Protein AF-A0A533RXU7-F1 (afdb_monomer)

Solvent-accessible surface area (backbone atoms only — not comparable to full-atom values): 12905 Å² total; per-residue (Å²): 140,80,84,78,76,78,83,52,85,72,80,75,51,70,54,71,65,55,48,34,36,77,71,66,63,39,50,71,68,55,48,51,52,45,51,55,51,44,54,61,37,46,76,67,82,35,86,72,56,67,69,56,47,33,36,76,69,66,61,43,54,69,68,59,49,52,51,54,53,50,52,50,54,51,52,47,50,52,52,52,51,52,50,51,50,54,48,52,55,50,48,55,58,47,52,52,51,51,52,54,53,49,51,53,50,51,52,52,51,51,52,50,52,50,50,52,50,51,54,40,51,50,53,49,52,52,44,56,64,51,47,56,60,47,52,52,52,51,52,52,52,50,36,45,72,74,37,80,76,43,88,67,54,76,69,52,49,56,49,48,57,51,52,48,57,51,51,55,52,51,52,50,53,45,51,53,51,45,51,51,48,33,51,79,69,70,64,70,78,82,84,87,70,95,75,64,65,60,58,53,50,52,54,49,41,61,73,44,38,66,62,29,52,78,68,77,42,91,69,86,82,93,119

pLDDT: mean 84.69, std 14.66, range [27.41, 98.12]

Mean predicted aligned error: 13.86 Å

Radius of gyration: 45.13 Å; Cα contacts (8 Å, |Δi|>4): 99; chains: 1; bounding box: 89×40×102 Å

Secondary structure (DSSP, 8-state):
--------GGGSS--HHHHHHHTTSS-HHHHHHHHHHHHHHHTTT----HHHHHHHTTSS-HHHHHHHHHHHHHHHHHHHHHHHHHHHHHHHHHHHHHHHHHHHHHHHHHHHHHHHHHHHHHHHHHHHHHHHHHHHHHHHHHHHHHTTT-PPPHHHHHHHHHHHHHHHHHHHHHHHHHHHHHHHTT----------HHHHHHHHHHHHHHHHHHTT-------

Nearest PDB structures (foldseek):
  7n0e-assembly1_B  TM=6.989E-01  e=1.020E-03  Pseudomonas aeruginosa
  4mu6-assembly1_A  TM=4.329E-01  e=6.896E+00  Legionella pneumophila subsp. pneumophila str. Philadelphia 1
  7aal-assembly1_B  TM=3.291E-01  e=6.896E+00  Homo sapiens

Foldseek 3Di:
DDDPPPPDPPVQFQPLLNLCCVVVLAHPVLLVVLVVVQVVVVVVVDRDDSLVSCCVVVSHPPVVSVVSVVVRVVSNVVVVVVVVVVVVVVVVVVVVVVVVVVVVVVVVVVVVVVVLVVVLVVLVVVLVVVVVVLVVVLVVLVCVQVQVVHDDDPVVNVVSVVSNVVSVVVNVVSVVSNVVSCVVVVNDDDPDDDDDPLVVLVVVQVVCQVVCVVVVHHGDDDD

Sequence (223 aa):
MSEIHSLTPEILVPRLGDSLVEKGLISLADLEKALKVQRKLTQKDQSPLLGKILVDLGLIDQATLDQVVTEQILQLRMALQEKNQQLEEANNGLELRVQERTAELQDALAKLAELNQLKSNFVANISHELRTPLTHIRGYLELLSSGDLGAVNNEQYRSLMTMQRSTDRLEKLIEDLILFSMAERGTISLHVKAFDLNQLCRDLVTAYQQRAAEHNHDLTFDG

Structure (mmCIF, N/CA/C/O backbone):
data_AF-A0A533RXU7-F1
#
_entry.id   AF-A0A533RXU7-F1
#
loop_
_atom_site.group_PDB
_atom_site.id
_atom_site.type_symbol
_atom_site.label_atom_id
_atom_site.label_alt_id
_atom_site.label_comp_id
_atom_site.label_asym_id
_atom_site.label_entity_id
_atom_site.label_seq_id
_atom_site.pdbx_PDB_ins_code
_atom_site.Cartn_x
_atom_site.Cartn_y
_atom_site.Cartn_z
_atom_site.occupancy
_atom_site.B_iso_or_equiv
_atom_site.auth_seq_id
_atom_site.auth_comp_id
_atom_site.auth_asym_id
_atom_site.auth_atom_id
_atom_site.pdbx_PDB_model_num
ATOM 1 N N . MET A 1 1 ? -10.469 -23.046 19.437 1.00 31.73 1 MET A N 1
ATOM 2 C CA . MET A 1 1 ? -11.881 -23.285 19.803 1.00 31.73 1 MET A CA 1
ATOM 3 C C . MET A 1 1 ? -11.975 -23.328 21.322 1.00 31.73 1 MET A C 1
ATOM 5 O O . MET A 1 1 ? -11.972 -24.408 21.890 1.00 31.73 1 MET A O 1
ATOM 9 N N . SER A 1 2 ? -11.945 -22.166 21.978 1.00 31.50 2 SER A N 1
ATOM 10 C CA . SER A 1 2 ? -12.097 -22.060 23.433 1.00 31.50 2 SER A CA 1
ATOM 11 C C . SER A 1 2 ? -13.544 -21.701 23.745 1.00 31.50 2 SER A C 1
ATOM 13 O O . SER A 1 2 ? -14.053 -20.699 23.242 1.00 31.50 2 SER A O 1
ATOM 15 N N . GLU A 1 3 ? -14.191 -22.557 24.524 1.00 30.02 3 GLU A N 1
ATOM 16 C CA . GLU A 1 3 ? -15.571 -22.439 24.980 1.00 30.02 3 GLU A CA 1
ATOM 17 C C . GLU A 1 3 ? -15.818 -21.079 25.638 1.00 30.02 3 GLU A C 1
ATOM 19 O O . GLU A 1 3 ? -15.288 -20.766 26.703 1.00 30.02 3 GLU A O 1
ATOM 24 N N . ILE A 1 4 ? -16.647 -20.264 24.990 1.00 28.36 4 ILE A N 1
ATOM 25 C CA . ILE A 1 4 ? -17.262 -19.096 25.607 1.00 28.36 4 ILE A CA 1
ATOM 26 C C . ILE A 1 4 ? -18.326 -19.664 26.544 1.00 28.36 4 ILE A C 1
ATOM 28 O O . ILE A 1 4 ? -19.438 -19.968 26.116 1.00 28.36 4 ILE A O 1
ATOM 32 N N . HIS A 1 5 ? -17.965 -19.872 27.811 1.00 33.72 5 HIS A N 1
ATOM 33 C CA . HIS A 1 5 ? -18.945 -20.068 28.872 1.00 33.72 5 HIS A CA 1
ATOM 34 C C . HIS A 1 5 ? -19.843 -18.829 28.871 1.00 33.72 5 HIS A C 1
ATOM 36 O O . HIS A 1 5 ? -19.428 -17.742 29.277 1.00 33.72 5 HIS A O 1
ATOM 42 N N . SER A 1 6 ? -21.055 -18.979 28.341 1.00 27.41 6 SER A N 1
ATOM 43 C CA . SER A 1 6 ? -22.103 -17.976 28.425 1.00 27.41 6 SER A CA 1
ATOM 44 C C . SER A 1 6 ? -22.367 -17.719 29.903 1.00 27.41 6 SER A C 1
ATOM 46 O O . SER A 1 6 ? -23.028 -18.521 30.562 1.00 27.41 6 SER A O 1
ATOM 48 N N . LEU A 1 7 ? -21.810 -16.628 30.429 1.00 30.81 7 LEU A N 1
ATOM 49 C CA . LEU A 1 7 ? -22.194 -16.055 31.711 1.00 30.81 7 LEU A CA 1
ATOM 50 C C . LEU A 1 7 ? -23.656 -15.630 31.585 1.00 30.81 7 LEU A C 1
ATOM 52 O O . LEU A 1 7 ? -23.966 -14.503 31.200 1.00 30.81 7 LEU A O 1
ATOM 56 N N . THR A 1 8 ? -24.566 -16.570 31.824 1.00 30.12 8 THR A N 1
ATOM 57 C CA . THR A 1 8 ? -25.979 -16.259 31.946 1.00 30.12 8 THR A CA 1
ATOM 58 C C . THR A 1 8 ? -26.157 -15.378 33.189 1.00 30.12 8 THR A C 1
ATOM 60 O O . THR A 1 8 ? -25.444 -15.556 34.183 1.00 30.12 8 THR A O 1
ATOM 63 N N . PRO A 1 9 ? -27.120 -14.439 33.186 1.00 35.03 9 PRO A N 1
ATOM 64 C CA . PRO A 1 9 ? -27.465 -13.620 34.356 1.00 35.03 9 PRO A CA 1
ATOM 65 C C . PRO A 1 9 ? -27.810 -14.433 35.622 1.00 35.03 9 PRO A C 1
ATOM 67 O O . PRO A 1 9 ? -27.968 -13.870 36.699 1.00 35.03 9 PRO A O 1
ATOM 70 N N . GLU A 1 10 ? -27.929 -15.756 35.492 1.00 36.62 10 GLU A N 1
ATOM 71 C CA . GLU A 1 10 ? -28.248 -16.729 36.535 1.00 36.62 10 GLU A CA 1
ATOM 72 C C . GLU A 1 10 ? -27.082 -17.009 37.498 1.00 36.62 10 GLU A C 1
ATOM 74 O O . GLU A 1 10 ? -27.324 -17.511 38.589 1.00 36.62 10 GLU A O 1
ATOM 79 N N . ILE A 1 11 ? -25.837 -16.664 37.141 1.00 35.78 11 ILE A N 1
ATOM 80 C CA . ILE A 1 11 ? -24.648 -16.901 37.988 1.00 35.78 11 ILE A CA 1
ATOM 81 C C . ILE A 1 11 ? -24.469 -15.809 39.063 1.00 35.78 11 ILE A C 1
ATOM 83 O O . ILE A 1 11 ? -23.769 -16.017 40.049 1.00 35.78 11 ILE A O 1
ATOM 87 N N . LEU A 1 12 ? -25.099 -14.639 38.904 1.00 36.44 12 LEU A N 1
ATOM 88 C CA . LEU A 1 12 ? -24.788 -13.453 39.714 1.00 36.44 12 LEU A CA 1
ATOM 89 C C . LEU A 1 12 ? -25.697 -13.224 40.928 1.00 36.44 12 LEU A C 1
ATOM 91 O O . LEU A 1 12 ? -25.389 -12.365 41.750 1.00 36.44 12 LEU A O 1
ATOM 95 N N . VAL A 1 13 ? -26.797 -13.969 41.066 1.00 39.25 13 VAL A N 1
ATOM 96 C CA . VAL A 1 13 ? -27.728 -13.828 42.194 1.00 39.25 13 VAL A CA 1
ATOM 97 C C . VAL A 1 13 ? -28.265 -15.214 42.558 1.00 39.25 13 VAL A C 1
ATOM 99 O O . VAL A 1 13 ? -28.890 -15.841 41.699 1.00 39.25 13 VAL A O 1
ATOM 102 N N . PRO A 1 14 ? -28.087 -15.709 43.799 1.00 53.19 14 PRO A N 1
ATOM 103 C CA . PRO A 1 14 ? -28.817 -16.893 44.243 1.00 53.19 14 PRO A CA 1
ATOM 104 C C . PRO A 1 14 ? -30.308 -16.610 44.050 1.00 53.19 14 PRO A C 1
ATOM 106 O O . PRO A 1 14 ? -30.764 -15.531 44.433 1.00 53.19 14 PRO A O 1
ATOM 109 N N . ARG A 1 15 ? -31.112 -17.507 43.461 1.00 69.12 15 ARG A N 1
ATOM 110 C CA . ARG A 1 15 ? -32.563 -17.242 43.412 1.00 69.12 15 ARG A CA 1
ATOM 111 C C . ARG A 1 15 ? -33.020 -17.012 44.847 1.00 69.12 15 ARG A C 1
ATOM 113 O O . ARG A 1 15 ? -32.521 -17.660 45.756 1.00 69.12 15 ARG A O 1
ATOM 120 N N . LEU A 1 16 ? -33.929 -16.070 45.079 1.00 74.25 16 LEU A N 1
ATOM 121 C CA . LEU A 1 16 ? -34.359 -15.699 46.434 1.00 74.25 16 LEU A CA 1
ATOM 122 C C . LEU A 1 16 ? -34.700 -16.928 47.307 1.00 74.25 16 LEU A C 1
ATOM 124 O O . LEU A 1 16 ? -34.390 -16.954 48.490 1.00 74.25 16 LEU A O 1
ATOM 128 N N . GLY A 1 17 ? -35.237 -17.988 46.690 1.00 72.06 17 GLY A N 1
ATOM 129 C CA . GLY A 1 17 ? -35.424 -19.300 47.313 1.00 72.06 17 GLY A CA 1
ATOM 130 C C . GLY A 1 17 ? -34.136 -20.034 47.714 1.00 72.06 17 GLY A C 1
ATOM 131 O O . GLY A 1 17 ? -34.064 -20.535 48.829 1.00 72.06 17 GLY A O 1
ATOM 132 N N . ASP A 1 18 ? -33.118 -20.063 46.855 1.00 77.88 18 ASP A N 1
ATOM 133 C CA . ASP A 1 18 ? -31.811 -20.668 47.145 1.00 77.88 18 ASP A CA 1
ATOM 134 C C . ASP A 1 18 ? -31.098 -19.909 48.276 1.00 77.88 18 ASP A C 1
ATOM 136 O O . ASP A 1 18 ? -30.569 -20.527 49.193 1.00 77.88 18 ASP A O 1
ATOM 140 N N . SER A 1 19 ? -31.182 -18.571 48.287 1.00 78.25 19 SER A N 1
ATOM 141 C CA . SER A 1 19 ? -30.614 -17.75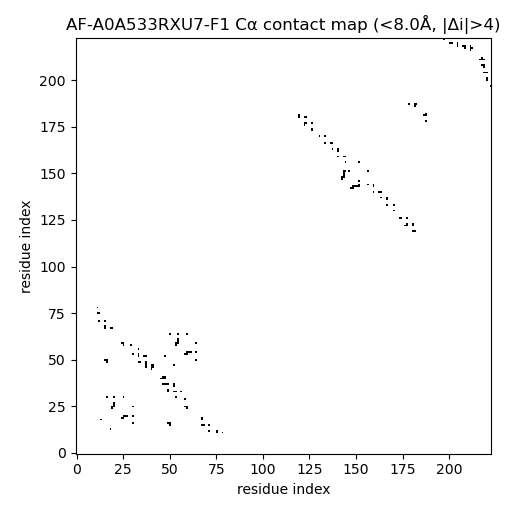1 49.371 1.00 78.25 19 SER A CA 1
ATOM 142 C C . SER A 1 19 ? -31.304 -17.998 50.717 1.00 78.25 19 SER A C 1
ATOM 144 O O . SER A 1 19 ? -30.643 -18.057 51.754 1.00 78.25 19 SER A O 1
ATOM 146 N N . LEU A 1 20 ? -32.629 -18.177 50.713 1.00 81.00 20 LEU A N 1
ATOM 147 C CA . LEU A 1 20 ? -33.385 -18.529 51.917 1.00 81.00 20 LEU A CA 1
ATOM 148 C C . LEU A 1 20 ? -33.006 -19.925 52.444 1.00 81.00 20 LEU A C 1
ATOM 150 O O . LEU A 1 20 ? -32.951 -20.116 53.659 1.00 81.00 20 LEU A O 1
ATOM 154 N N . VAL A 1 21 ? -32.711 -20.882 51.557 1.00 84.12 21 VAL A N 1
ATOM 155 C CA . VAL A 1 21 ? -32.245 -22.231 51.926 1.00 84.12 21 VAL A CA 1
ATOM 156 C C . VAL A 1 21 ? -30.812 -22.209 52.461 1.00 84.12 21 VAL A C 1
ATOM 158 O O . VAL A 1 21 ? -30.554 -22.780 53.517 1.00 84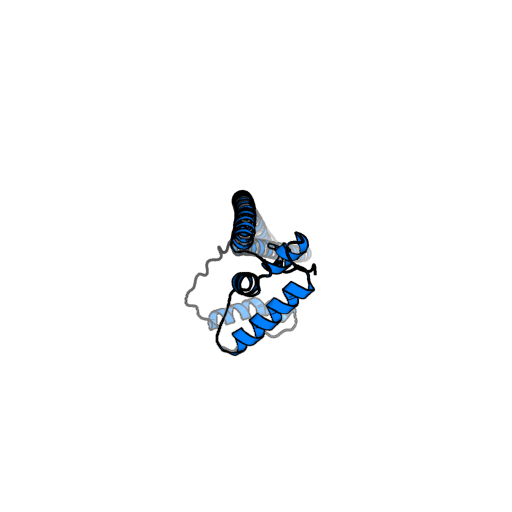.12 21 VAL A O 1
ATOM 161 N N . GLU A 1 22 ? -29.882 -21.530 51.784 1.00 83.56 22 GLU A N 1
ATOM 162 C CA . GLU A 1 22 ? -28.477 -21.418 52.213 1.00 83.56 22 GLU A CA 1
ATOM 163 C C . GLU A 1 22 ? -28.334 -20.746 53.581 1.00 83.56 22 GLU A C 1
ATOM 165 O O . GLU A 1 22 ? -27.503 -21.150 54.394 1.00 83.56 22 GLU A O 1
ATOM 170 N N . LYS A 1 23 ? -29.175 -19.745 53.865 1.00 81.31 23 LYS A N 1
ATOM 171 C CA . LYS A 1 23 ? -29.221 -19.059 55.165 1.00 81.31 23 LYS A CA 1
ATOM 172 C C . LYS A 1 23 ? -29.952 -19.863 56.250 1.00 81.31 23 LYS A C 1
ATOM 174 O O . LYS A 1 23 ? -30.019 -19.407 57.388 1.00 81.31 23 LYS A O 1
ATOM 179 N N . GLY A 1 24 ? -30.507 -21.033 55.917 1.00 83.44 24 GLY A N 1
ATOM 180 C CA . GLY A 1 24 ? -31.251 -21.888 56.845 1.00 83.44 24 GLY A CA 1
ATOM 181 C C . GLY A 1 24 ? -32.601 -21.314 57.285 1.00 83.44 24 GLY A C 1
ATOM 182 O O . GLY A 1 24 ? -33.143 -21.748 58.298 1.00 83.44 24 GLY A O 1
ATOM 183 N N . LEU A 1 25 ? -33.137 -20.336 56.549 1.00 85.25 25 LEU A N 1
ATOM 184 C CA . LEU A 1 25 ? -34.412 -19.678 56.855 1.00 85.25 25 LEU A CA 1
ATOM 185 C C . LEU A 1 25 ? -35.612 -20.535 56.429 1.00 85.25 25 LEU A C 1
ATOM 187 O O . LEU A 1 25 ? -36.676 -20.434 57.030 1.00 85.25 25 LEU A O 1
ATOM 191 N N . ILE A 1 26 ? -35.435 -21.392 55.419 1.00 86.06 26 ILE A N 1
ATOM 192 C CA . ILE A 1 26 ? -36.403 -22.411 54.984 1.00 86.06 26 ILE A CA 1
ATOM 193 C C . ILE A 1 26 ? -35.672 -23.708 54.620 1.00 86.06 26 ILE A C 1
ATOM 195 O O . ILE A 1 26 ? -34.493 -23.683 54.265 1.00 86.06 26 ILE A O 1
ATOM 199 N N . SER A 1 27 ? -36.363 -24.849 54.645 1.00 88.12 27 SER A N 1
ATOM 200 C CA . SER A 1 27 ? -35.794 -26.102 54.135 1.00 88.12 27 SER A CA 1
ATOM 201 C C . SER A 1 27 ? -35.953 -26.235 52.613 1.00 88.12 27 SER A C 1
ATOM 203 O O . SER A 1 27 ? -36.838 -25.631 52.002 1.00 88.12 27 SER A O 1
ATOM 205 N N . LEU A 1 28 ? -35.147 -27.103 51.988 1.00 84.00 28 LEU A N 1
ATOM 206 C CA . LEU A 1 28 ? -35.328 -27.491 50.579 1.00 84.00 28 LEU A CA 1
ATOM 207 C C . LEU A 1 28 ? -36.745 -28.020 50.298 1.00 84.00 28 LEU A C 1
ATOM 209 O O . LEU A 1 28 ? -37.322 -27.730 49.251 1.00 84.00 28 LEU A O 1
ATOM 213 N N . ALA A 1 29 ? -37.333 -28.754 51.247 1.00 84.44 29 ALA A N 1
ATOM 214 C CA . ALA A 1 29 ? -38.686 -29.288 51.116 1.00 84.44 29 ALA A CA 1
ATOM 215 C C . ALA A 1 29 ? -39.753 -28.178 51.134 1.00 84.44 29 ALA A C 1
ATOM 217 O O . ALA A 1 29 ? -40.730 -28.243 50.380 1.00 84.44 29 ALA A O 1
ATOM 218 N N . ASP A 1 30 ? -39.553 -27.141 51.950 1.00 83.94 30 ASP A N 1
ATOM 219 C CA . ASP A 1 30 ? -40.440 -25.976 52.026 1.00 83.94 30 ASP A CA 1
ATOM 220 C C . ASP A 1 30 ? -40.375 -25.142 50.743 1.00 83.94 30 ASP A C 1
ATOM 222 O O . ASP A 1 30 ? -41.412 -24.747 50.197 1.00 83.94 30 ASP A O 1
ATOM 226 N N . LEU A 1 31 ? -39.168 -24.961 50.199 1.00 81.81 31 LEU A N 1
ATOM 227 C CA . LEU A 1 31 ? -38.951 -24.303 48.913 1.00 81.81 31 LEU A CA 1
ATOM 228 C C . LEU A 1 31 ? -39.627 -25.066 47.762 1.00 81.81 31 LEU A C 1
ATOM 230 O O . LEU A 1 31 ? -40.349 -24.473 46.957 1.00 81.81 31 LEU A O 1
ATOM 234 N N . GLU A 1 32 ? -39.461 -26.390 47.694 1.00 83.00 32 GLU A N 1
ATOM 235 C CA . GLU A 1 32 ? -40.135 -27.220 46.689 1.00 83.00 32 GLU A CA 1
ATOM 236 C C . GLU A 1 32 ? -41.662 -27.142 46.793 1.00 83.00 32 GLU A C 1
ATOM 238 O O . GLU A 1 32 ? -42.365 -27.117 45.774 1.00 83.00 32 GLU A O 1
ATOM 243 N N . LYS A 1 33 ? -42.197 -27.110 48.018 1.00 83.44 33 LYS A N 1
ATOM 244 C CA . LYS A 1 33 ? -43.633 -26.973 48.271 1.00 83.44 33 LYS A CA 1
ATOM 245 C C . LYS A 1 33 ? -44.148 -25.627 47.757 1.00 83.44 33 LYS A C 1
ATOM 247 O O . LYS A 1 33 ? -45.158 -25.607 47.050 1.00 83.44 33 LYS A O 1
ATOM 252 N N . ALA A 1 34 ? -43.434 -24.534 48.023 1.00 81.50 34 ALA A N 1
ATOM 253 C CA . ALA A 1 34 ? -43.769 -23.204 47.518 1.00 81.50 34 ALA A CA 1
ATOM 254 C C . ALA A 1 34 ? -43.686 -23.117 45.980 1.00 81.50 34 ALA A C 1
ATOM 256 O O . ALA A 1 34 ? -44.603 -22.600 45.342 1.00 81.50 34 ALA A O 1
ATOM 257 N N . LEU A 1 35 ? -42.661 -23.711 45.357 1.00 82.50 35 LEU A N 1
ATOM 258 C CA . LEU A 1 35 ? -42.514 -23.774 43.894 1.00 82.50 35 LEU A CA 1
ATOM 259 C C . LEU A 1 35 ? -43.630 -24.590 43.220 1.00 82.50 35 LEU A C 1
ATOM 261 O O . LEU A 1 35 ? -44.120 -24.220 42.150 1.00 82.50 35 LEU A O 1
ATOM 265 N N . LYS A 1 36 ? -44.078 -25.690 43.844 1.00 83.25 36 LYS A N 1
ATOM 266 C CA . LYS A 1 36 ? -45.238 -26.471 43.371 1.00 83.25 36 LYS A CA 1
ATOM 267 C C . LYS A 1 36 ? -46.523 -25.642 43.401 1.00 83.25 36 LYS A C 1
ATOM 269 O O . LYS A 1 36 ? -47.323 -25.735 42.470 1.00 83.25 36 LYS A O 1
ATOM 274 N N . VAL A 1 37 ? -46.720 -24.835 44.446 1.00 81.31 37 VAL A N 1
ATOM 275 C CA . VAL A 1 37 ? -47.863 -23.914 44.559 1.00 81.31 37 VAL A CA 1
ATOM 276 C C . VAL A 1 37 ? -47.775 -22.814 43.503 1.00 81.31 37 VAL A C 1
ATOM 278 O O . VAL A 1 37 ? -48.753 -22.584 42.796 1.00 81.31 37 VAL A O 1
ATOM 281 N N . GLN A 1 38 ? -46.597 -22.213 43.320 1.00 80.31 38 GLN A N 1
ATOM 282 C CA . GLN A 1 38 ? -46.366 -21.190 42.303 1.00 80.31 38 GLN A CA 1
ATOM 283 C C . GLN A 1 38 ? -46.732 -21.702 40.908 1.00 80.31 38 GLN A C 1
ATOM 285 O O . GLN A 1 38 ? -47.573 -21.103 40.249 1.00 80.31 38 GLN A O 1
ATOM 290 N N . ARG A 1 39 ? -46.209 -22.867 40.499 1.00 79.44 39 ARG A N 1
ATOM 291 C CA . ARG A 1 39 ? -46.498 -23.471 39.184 1.00 79.44 39 ARG A CA 1
ATOM 292 C C . ARG A 1 39 ? -47.989 -23.733 38.952 1.00 79.44 39 ARG A C 1
ATOM 294 O O . ARG A 1 39 ? -48.477 -23.504 37.849 1.00 79.44 39 ARG A O 1
ATOM 301 N N . LYS A 1 40 ? -48.722 -24.193 39.975 1.00 81.31 40 LYS A N 1
ATOM 302 C CA . LYS A 1 40 ? -50.181 -24.406 39.889 1.00 81.31 40 LYS A CA 1
ATOM 303 C C . LYS A 1 40 ? -50.954 -23.100 39.693 1.00 81.31 40 LYS A C 1
ATOM 305 O O . LYS A 1 40 ? -51.995 -23.112 39.043 1.00 81.31 40 LYS A O 1
ATOM 310 N N . LEU A 1 41 ? -50.468 -22.000 40.262 1.00 75.38 41 LEU A N 1
ATOM 311 C CA . LEU A 1 41 ? -51.075 -20.676 40.121 1.00 75.38 41 LEU A CA 1
ATOM 312 C C . LEU A 1 41 ? -50.702 -20.032 38.777 1.00 75.38 41 LEU A C 1
ATOM 314 O O . LEU A 1 41 ? -51.573 -19.465 38.125 1.00 75.38 41 LEU A O 1
ATOM 318 N N . THR A 1 42 ? -49.476 -20.246 38.289 1.00 71.62 42 THR A N 1
ATOM 319 C CA . THR A 1 42 ? -49.027 -19.819 36.948 1.00 71.62 42 THR A CA 1
ATOM 320 C C . THR A 1 42 ? -49.821 -20.471 35.823 1.00 71.62 42 THR A C 1
ATOM 322 O O . THR A 1 42 ? -50.120 -19.827 34.826 1.00 71.62 42 THR A O 1
ATOM 325 N N . GLN A 1 43 ? -50.260 -21.719 36.002 1.00 74.56 43 GLN A N 1
ATOM 326 C CA . GLN A 1 43 ? -51.175 -22.386 35.066 1.00 74.56 43 GLN A CA 1
ATOM 327 C C . GLN A 1 43 ? -52.603 -21.809 35.072 1.00 74.56 43 GLN A C 1
ATOM 329 O O . GLN A 1 43 ? -53.376 -22.098 34.164 1.00 74.56 43 GLN A O 1
ATOM 334 N N . LYS A 1 44 ? -52.964 -21.009 36.082 1.00 72.50 44 LYS A N 1
ATOM 335 C CA . LYS A 1 44 ? -54.260 -20.323 36.213 1.00 72.50 44 LYS A CA 1
ATOM 336 C C . LYS A 1 44 ? -54.183 -18.835 35.841 1.00 72.50 44 LYS A C 1
ATOM 338 O O . LYS A 1 44 ? -54.990 -18.052 36.333 1.00 72.50 44 LYS A O 1
ATOM 343 N N . ASP A 1 45 ? -53.213 -18.455 35.009 1.00 65.50 45 ASP A N 1
ATOM 344 C CA . ASP A 1 45 ? -52.979 -17.073 34.555 1.00 65.50 45 ASP A CA 1
ATOM 345 C C . ASP A 1 45 ? -52.646 -16.084 35.696 1.00 65.50 45 ASP A C 1
ATOM 347 O O . ASP A 1 45 ? -52.761 -14.867 35.569 1.00 65.50 45 ASP A O 1
ATOM 351 N N . GLN A 1 46 ? -52.212 -16.609 36.848 1.00 68.81 46 GLN A N 1
ATOM 352 C CA . GLN A 1 46 ? -51.713 -15.823 37.973 1.00 68.81 46 GLN A CA 1
ATOM 353 C C . GLN A 1 46 ? -50.200 -15.994 38.073 1.00 68.81 46 GLN A C 1
ATOM 355 O O . GLN A 1 46 ? -49.715 -17.111 38.204 1.00 68.81 46 GLN A O 1
ATOM 360 N N . SER A 1 47 ? -49.439 -14.901 38.114 1.00 64.19 47 SER A N 1
ATOM 361 C CA . SER A 1 47 ? -47.980 -14.940 38.322 1.00 64.19 47 SER A CA 1
ATOM 362 C C . SER A 1 47 ? -47.596 -14.458 39.727 1.00 64.19 47 SER A C 1
ATOM 364 O O . SER A 1 47 ? -47.047 -13.366 39.874 1.00 64.19 47 SER A O 1
ATOM 366 N N . PRO A 1 48 ? -47.909 -15.220 40.794 1.00 70.25 48 PRO A N 1
ATOM 367 C CA . PRO A 1 48 ? -47.555 -14.837 42.154 1.00 70.25 48 PRO A CA 1
ATOM 368 C C . PRO A 1 48 ? -46.039 -14.897 42.379 1.00 70.25 48 PRO A C 1
ATOM 370 O O . PRO A 1 48 ? -45.341 -15.815 41.930 1.00 70.25 48 PRO A O 1
ATOM 373 N N . LEU A 1 49 ? -45.537 -13.912 43.124 1.00 79.75 49 LEU A N 1
ATOM 374 C CA . LEU A 1 49 ? -44.147 -13.849 43.564 1.00 79.75 49 LEU A CA 1
ATOM 375 C C . LEU A 1 49 ? -43.878 -14.954 44.591 1.00 79.75 49 LEU A C 1
ATOM 377 O O . LEU A 1 49 ? -44.645 -15.124 45.540 1.00 79.75 49 LEU A O 1
ATOM 381 N N . LEU A 1 50 ? -42.759 -15.665 44.434 1.00 79.69 50 LEU A N 1
ATOM 382 C CA . LEU A 1 50 ? -42.374 -16.765 45.325 1.00 79.69 50 LEU A CA 1
ATOM 383 C C . LEU A 1 50 ? -42.268 -16.309 46.790 1.00 79.69 50 LEU A C 1
ATOM 385 O O . LEU A 1 50 ? -42.750 -17.006 47.675 1.00 79.69 50 LEU A O 1
ATOM 389 N N . GLY A 1 51 ? -41.726 -15.111 47.033 1.00 77.44 51 GLY A N 1
ATOM 390 C CA . GLY A 1 51 ? -41.648 -14.520 48.373 1.00 77.44 51 GLY A CA 1
ATOM 391 C C . GLY A 1 51 ? -43.013 -14.374 49.047 1.00 77.44 51 GLY A C 1
ATOM 392 O O . GLY A 1 51 ? -43.168 -14.737 50.206 1.00 77.44 51 GLY A O 1
ATOM 393 N N . LYS A 1 52 ? -44.036 -13.942 48.298 1.00 79.69 52 LYS A N 1
ATOM 394 C CA . LYS A 1 52 ? -45.397 -13.791 48.826 1.00 79.69 52 LYS A CA 1
ATOM 395 C C . LYS A 1 52 ? -46.028 -15.141 49.170 1.00 79.69 52 LYS A C 1
ATOM 397 O O . LYS A 1 52 ? -46.644 -15.264 50.214 1.00 79.69 52 LYS A O 1
ATOM 402 N N . ILE A 1 53 ? -45.792 -16.170 48.352 1.00 82.25 53 ILE A N 1
ATOM 403 C CA . ILE A 1 53 ? -46.238 -17.543 48.646 1.00 82.25 53 ILE A CA 1
ATOM 404 C C . ILE A 1 53 ? -45.571 -18.082 49.915 1.00 82.25 53 ILE A C 1
ATOM 406 O O . ILE A 1 53 ? -46.220 -18.757 50.706 1.00 82.25 53 ILE A O 1
ATOM 410 N N . LEU A 1 54 ? -44.281 -17.807 50.113 1.00 83.25 54 LEU A N 1
ATOM 411 C CA . LEU A 1 54 ? -43.558 -18.242 51.308 1.00 83.25 54 LEU A CA 1
ATOM 412 C C . LEU A 1 54 ? -44.122 -17.583 52.579 1.00 83.25 54 LEU A C 1
ATOM 414 O O . LEU A 1 54 ? -44.266 -18.264 53.593 1.00 83.25 54 LEU A O 1
ATOM 418 N N . VAL A 1 55 ? -44.515 -16.308 52.497 1.00 85.88 55 VAL A N 1
ATOM 419 C CA . VAL A 1 55 ? -45.210 -15.596 53.584 1.00 85.88 55 VAL A CA 1
ATOM 420 C C . VAL A 1 55 ? -46.629 -16.134 53.794 1.00 85.88 55 VAL A C 1
ATOM 422 O O . VAL A 1 55 ? -47.004 -16.448 54.920 1.00 85.88 55 VAL A O 1
ATOM 425 N N . ASP A 1 56 ? -47.403 -16.320 52.720 1.00 86.31 56 ASP A N 1
ATOM 426 C CA . ASP A 1 56 ? -48.786 -16.821 52.775 1.00 86.31 56 ASP A CA 1
ATOM 427 C C . ASP A 1 56 ? -48.868 -18.252 53.342 1.00 86.31 56 ASP A C 1
ATOM 429 O O . ASP A 1 56 ? -49.845 -18.621 53.994 1.00 86.31 56 ASP A O 1
ATOM 433 N N . LEU A 1 57 ? -47.838 -19.074 53.109 1.00 86.81 57 LEU A N 1
ATOM 434 C CA . LEU A 1 57 ? -47.708 -20.419 53.679 1.00 86.81 57 LEU A CA 1
ATOM 435 C C . LEU A 1 57 ? -47.199 -20.418 55.132 1.00 86.81 57 LEU A C 1
ATOM 437 O O . LEU A 1 57 ? -47.097 -21.493 55.724 1.00 86.81 57 LEU A O 1
ATOM 441 N N . GLY A 1 58 ? -46.870 -19.250 55.695 1.00 85.81 58 GLY A N 1
ATOM 442 C CA . GLY A 1 58 ? -46.304 -19.107 57.037 1.00 85.81 58 GLY A CA 1
ATOM 443 C C . GLY A 1 58 ? -44.898 -19.694 57.179 1.00 85.81 58 GLY A C 1
ATOM 444 O O . GLY A 1 58 ? -44.492 -20.029 58.288 1.00 85.81 58 GLY A O 1
ATOM 445 N N . LEU A 1 59 ? -44.177 -19.870 56.065 1.00 87.12 59 LEU A N 1
ATOM 446 C CA . LEU A 1 59 ? -42.824 -20.437 56.051 1.00 87.12 59 LEU A CA 1
ATOM 447 C C . LEU A 1 59 ? -41.768 -19.396 56.436 1.00 87.12 59 LEU A C 1
ATOM 449 O O . LEU A 1 59 ? -40.738 -19.752 56.995 1.00 87.12 59 LEU A O 1
ATOM 453 N N . ILE A 1 60 ? -42.038 -18.123 56.144 1.00 87.69 60 ILE A N 1
ATOM 454 C CA . ILE A 1 60 ? -41.252 -16.957 56.563 1.00 87.69 60 ILE A CA 1
ATOM 455 C C . ILE A 1 60 ? -42.208 -15.823 56.940 1.00 87.69 60 ILE A C 1
ATOM 457 O O . ILE A 1 60 ? -43.351 -15.800 56.482 1.00 87.69 60 ILE A O 1
ATOM 461 N N . ASP A 1 61 ? -41.752 -14.862 57.739 1.00 89.62 61 ASP A N 1
ATOM 462 C CA . ASP A 1 61 ? -42.496 -13.625 57.970 1.00 89.62 61 ASP A CA 1
ATOM 463 C C . ASP A 1 61 ? -42.136 -12.542 56.933 1.00 89.62 61 ASP A C 1
ATOM 465 O O . ASP A 1 61 ? -41.161 -12.642 56.179 1.00 89.62 61 ASP A O 1
ATOM 469 N N . GLN A 1 62 ? -42.956 -11.489 56.876 1.00 85.62 62 GLN A N 1
ATOM 470 C CA . GLN A 1 62 ? -42.758 -10.382 55.938 1.00 85.62 62 GLN A CA 1
ATOM 471 C C . GLN A 1 62 ? -41.427 -9.649 56.189 1.00 85.62 62 GLN A C 1
ATOM 473 O O . GLN A 1 62 ? -40.774 -9.230 55.238 1.00 85.62 62 GLN A O 1
ATOM 478 N N . ALA A 1 63 ? -40.994 -9.543 57.450 1.00 87.44 63 ALA A N 1
ATOM 479 C CA . ALA A 1 63 ? -39.746 -8.876 57.817 1.00 87.44 63 ALA A CA 1
ATOM 480 C C . ALA A 1 63 ? -38.510 -9.632 57.296 1.00 87.44 63 ALA A C 1
ATOM 482 O O . ALA A 1 63 ? -37.604 -9.017 56.733 1.00 87.44 63 ALA A O 1
ATOM 483 N N . THR A 1 64 ? -38.497 -10.963 57.418 1.00 85.81 64 THR A N 1
ATOM 484 C CA . THR A 1 64 ? -37.437 -11.832 56.884 1.00 85.81 64 THR A CA 1
ATOM 485 C C . THR A 1 64 ? -37.387 -11.745 55.364 1.00 85.81 64 THR A C 1
ATOM 487 O O . THR A 1 64 ? -36.303 -11.625 54.790 1.00 85.81 64 THR A O 1
ATOM 490 N N . LEU A 1 65 ? -38.549 -11.757 54.698 1.00 84.06 65 LEU A N 1
ATOM 491 C CA . LEU A 1 65 ? -38.617 -11.587 53.249 1.00 84.06 65 LEU A CA 1
ATOM 492 C C . LEU A 1 65 ? -38.025 -10.237 52.819 1.00 84.06 65 LEU A C 1
ATOM 494 O O . LEU A 1 65 ? -37.152 -10.207 51.952 1.00 84.06 65 LEU A O 1
ATOM 498 N N . ASP A 1 66 ? -38.462 -9.139 53.436 1.00 85.12 66 ASP A N 1
ATOM 499 C CA . ASP A 1 66 ? -38.006 -7.790 53.097 1.00 85.12 66 ASP A CA 1
ATOM 500 C C . ASP A 1 66 ? -36.495 -7.626 53.340 1.00 85.12 66 ASP A C 1
ATOM 502 O O . ASP A 1 66 ? -35.797 -7.017 52.523 1.00 85.12 66 ASP A O 1
ATOM 506 N N . GLN A 1 67 ? -35.959 -8.223 54.411 1.00 85.94 67 GLN A N 1
ATOM 507 C CA . GLN A 1 67 ? -34.526 -8.213 54.709 1.00 85.94 67 GLN A CA 1
ATOM 508 C C . GLN A 1 67 ? -33.715 -8.946 53.630 1.00 85.94 67 GLN A C 1
ATOM 510 O O . GLN A 1 67 ? -32.740 -8.394 53.117 1.00 85.94 67 GLN A O 1
ATOM 515 N N . VAL A 1 68 ? -34.129 -10.159 53.248 1.00 83.88 68 VAL A N 1
ATOM 516 C CA . VAL A 1 68 ? -33.424 -10.965 52.237 1.00 83.88 68 VAL A CA 1
ATOM 517 C C . VAL A 1 68 ? -33.502 -10.316 50.856 1.00 83.88 68 VAL A C 1
ATOM 519 O O . VAL A 1 68 ? -32.490 -10.243 50.160 1.00 83.88 68 VAL A O 1
ATOM 522 N N . VAL A 1 69 ? -34.667 -9.781 50.476 1.00 83.81 69 VAL A N 1
ATOM 523 C CA . VAL A 1 69 ? -34.835 -9.016 49.230 1.00 83.81 69 VAL A CA 1
ATOM 524 C C . VAL A 1 69 ? -33.897 -7.806 49.213 1.00 83.81 69 VAL A C 1
ATOM 526 O O . VAL A 1 69 ? -33.209 -7.574 48.219 1.00 83.81 69 VAL A O 1
ATOM 529 N N . THR A 1 70 ? -33.849 -7.039 50.305 1.00 86.56 70 THR A N 1
ATOM 530 C CA . THR A 1 70 ? -33.015 -5.831 50.400 1.00 86.56 70 THR A CA 1
ATOM 531 C C . THR A 1 70 ? -31.530 -6.165 50.283 1.00 86.56 70 THR A C 1
ATOM 533 O O . THR A 1 70 ? -30.804 -5.494 49.547 1.00 86.56 70 THR A O 1
ATOM 536 N N . GLU A 1 71 ? -31.079 -7.226 50.953 1.00 85.88 71 GLU A N 1
ATOM 537 C CA . GLU A 1 71 ? -29.699 -7.706 50.868 1.00 85.88 71 GLU A CA 1
ATOM 538 C C . GLU A 1 71 ? -29.340 -8.134 49.438 1.00 85.88 71 GLU A C 1
ATOM 540 O O . GLU A 1 71 ? -28.293 -7.745 48.922 1.00 85.88 71 GLU A O 1
ATOM 545 N N . GLN A 1 72 ? -30.238 -8.849 48.754 1.00 82.50 72 GLN A N 1
ATOM 546 C CA . GLN A 1 72 ? -30.040 -9.257 47.361 1.00 82.50 72 GLN A CA 1
ATOM 547 C C . GLN A 1 72 ? -29.966 -8.075 46.395 1.00 82.50 72 GLN A C 1
ATOM 549 O O . GLN A 1 72 ? -29.104 -8.041 45.515 1.00 82.50 72 GLN A O 1
ATOM 554 N N . ILE A 1 73 ? -30.845 -7.085 46.563 1.00 86.62 73 ILE A N 1
ATOM 555 C CA . ILE A 1 73 ? -30.819 -5.857 45.760 1.00 86.62 73 ILE A CA 1
ATOM 556 C C . ILE A 1 73 ? -29.493 -5.120 45.965 1.00 86.62 73 ILE A C 1
ATOM 558 O O . ILE A 1 73 ? -28.922 -4.612 44.997 1.00 86.62 73 ILE A O 1
ATOM 562 N N . LEU A 1 74 ? -28.991 -5.068 47.201 1.00 88.12 74 LEU A N 1
ATOM 563 C CA . LEU A 1 74 ? -27.718 -4.423 47.505 1.00 88.12 74 LEU A CA 1
ATOM 564 C C . LEU A 1 74 ? -26.541 -5.167 46.858 1.00 88.12 74 LEU A C 1
ATOM 566 O O . LEU A 1 74 ? -25.725 -4.530 46.193 1.00 88.12 74 LEU A O 1
ATOM 570 N N . GLN A 1 75 ? -26.492 -6.498 46.974 1.00 87.25 75 GLN A N 1
ATOM 571 C CA . GLN A 1 75 ? -25.464 -7.332 46.338 1.00 87.25 75 GLN A CA 1
ATOM 572 C C . GLN A 1 75 ? -25.449 -7.155 44.815 1.00 87.25 75 GLN A C 1
ATOM 574 O O . GLN A 1 75 ? -24.394 -6.912 44.229 1.00 87.25 75 GLN A O 1
ATOM 579 N N . LEU A 1 76 ? -26.622 -7.199 44.176 1.00 88.69 76 LEU A N 1
ATOM 580 C CA . LEU A 1 76 ? -26.737 -7.010 42.731 1.00 88.69 76 LEU A CA 1
ATOM 581 C C . LEU A 1 76 ? -26.275 -5.613 42.301 1.00 88.69 76 LEU A C 1
ATOM 583 O O . LEU A 1 76 ? -25.565 -5.482 41.305 1.00 88.69 76 LEU A O 1
ATOM 587 N N . ARG A 1 77 ? -26.643 -4.563 43.048 1.00 90.12 77 ARG A N 1
ATOM 588 C CA . ARG A 1 77 ? -26.179 -3.196 42.766 1.00 90.12 77 ARG A CA 1
ATOM 589 C C . ARG A 1 77 ? -24.663 -3.082 42.846 1.00 90.12 77 ARG A C 1
ATOM 591 O O . ARG A 1 77 ? -24.072 -2.481 41.956 1.00 90.12 77 ARG A O 1
ATOM 598 N N . MET A 1 78 ? -24.050 -3.661 43.877 1.00 91.62 78 MET A N 1
ATOM 599 C CA . MET A 1 78 ? -22.596 -3.647 44.039 1.00 91.62 78 MET A CA 1
ATOM 600 C C . MET A 1 78 ? -21.904 -4.371 42.882 1.00 91.62 78 MET A C 1
ATOM 602 O O . MET A 1 78 ? -20.996 -3.809 42.276 1.00 91.62 78 MET A O 1
ATOM 606 N N . ALA A 1 79 ? -22.381 -5.562 42.515 1.00 90.56 79 ALA A N 1
ATOM 607 C CA . ALA A 1 79 ? -21.807 -6.328 41.415 1.00 90.56 79 ALA A CA 1
ATOM 608 C C . ALA A 1 79 ? -21.967 -5.622 40.056 1.00 90.56 79 ALA A C 1
ATOM 610 O O . ALA A 1 79 ? -21.037 -5.601 39.252 1.00 90.56 79 ALA A O 1
ATOM 611 N N . LEU A 1 80 ? -23.124 -4.999 39.799 1.00 93.50 80 LEU A N 1
ATOM 612 C CA . LEU A 1 80 ? -23.343 -4.192 38.594 1.00 93.50 80 LEU A CA 1
ATOM 613 C C . LEU A 1 80 ? -22.435 -2.963 38.556 1.00 93.50 80 LEU A C 1
ATOM 615 O O . LEU A 1 80 ? -21.877 -2.653 37.507 1.00 93.50 80 LEU A O 1
ATOM 619 N N . GLN A 1 81 ? -22.276 -2.269 39.683 1.00 95.12 81 GLN A N 1
ATOM 620 C CA . GLN A 1 81 ? -21.395 -1.110 39.776 1.00 95.12 81 GLN A CA 1
ATOM 621 C C . GLN A 1 81 ? -19.938 -1.503 39.514 1.00 95.12 81 GLN A C 1
ATOM 623 O O . GLN A 1 81 ? -19.270 -0.848 38.719 1.00 95.12 81 GLN A O 1
ATOM 628 N N . GLU A 1 82 ? -19.472 -2.598 40.115 1.00 94.56 82 GLU A N 1
ATOM 629 C CA . GLU A 1 82 ? -18.129 -3.130 39.883 1.00 94.56 82 GLU A CA 1
ATOM 630 C C . GLU A 1 82 ? -17.920 -3.496 38.406 1.00 94.56 82 GLU A C 1
ATOM 632 O O . GLU A 1 82 ? -16.911 -3.127 37.806 1.00 94.56 82 GLU A O 1
ATOM 637 N N . LYS A 1 83 ? -18.893 -4.174 37.783 1.00 91.81 83 LYS A N 1
ATOM 638 C CA . LYS A 1 83 ? -18.809 -4.552 36.365 1.00 91.81 83 LYS A CA 1
ATOM 639 C C . LYS A 1 83 ? -18.827 -3.351 35.430 1.00 91.81 83 LYS A C 1
ATOM 641 O O . LYS A 1 83 ? -18.070 -3.341 34.464 1.00 91.81 83 LYS A O 1
ATOM 646 N N . ASN A 1 84 ? -19.649 -2.345 35.716 1.00 95.31 84 ASN A N 1
ATOM 647 C CA . ASN A 1 84 ? -19.677 -1.111 34.937 1.00 95.31 84 ASN A CA 1
ATOM 648 C C . ASN A 1 84 ? -18.344 -0.367 35.033 1.00 95.31 84 ASN A C 1
ATOM 650 O O . ASN A 1 84 ? -17.835 0.078 34.010 1.00 95.31 84 ASN A O 1
ATOM 654 N N . GLN A 1 85 ? -17.748 -0.302 36.225 1.00 96.06 85 GLN A N 1
ATOM 655 C CA . GLN A 1 85 ? -16.441 0.320 36.406 1.00 96.06 85 GLN A CA 1
ATOM 656 C C . GLN A 1 85 ? -15.336 -0.445 35.661 1.00 96.06 85 GLN A C 1
ATOM 658 O O . GLN A 1 85 ? -14.549 0.161 34.939 1.00 96.06 85 GLN A O 1
ATOM 663 N N . GLN A 1 86 ? -15.329 -1.781 35.742 1.00 95.94 86 GLN A N 1
ATOM 664 C CA . GLN A 1 86 ? -14.408 -2.618 34.961 1.00 95.94 86 GLN A CA 1
ATOM 665 C C . GLN A 1 86 ? -14.569 -2.396 33.450 1.00 95.94 86 GLN A C 1
ATOM 667 O O . GLN A 1 86 ? -13.581 -2.366 32.717 1.00 95.94 86 GLN A O 1
ATOM 672 N N . LEU A 1 87 ? -15.808 -2.247 32.972 1.00 96.56 87 LEU A N 1
ATOM 673 C CA . LEU A 1 87 ? -16.094 -2.000 31.561 1.00 96.56 87 LEU A CA 1
ATOM 674 C C . LEU A 1 87 ? -15.604 -0.618 31.118 1.00 96.56 87 LEU A C 1
ATOM 676 O O . LEU A 1 87 ? -15.044 -0.491 30.033 1.00 96.56 87 LEU A O 1
ATOM 680 N N . GLU A 1 88 ? -15.790 0.399 31.955 1.00 97.06 88 GLU A N 1
ATOM 681 C CA . GLU A 1 88 ? -15.324 1.759 31.692 1.00 97.06 88 GLU A CA 1
ATOM 682 C C . GLU A 1 88 ? -13.792 1.821 31.625 1.00 97.06 88 GLU A C 1
ATOM 684 O O . GLU A 1 88 ? -13.232 2.343 30.662 1.00 97.06 88 GLU A O 1
ATOM 689 N N . GLU A 1 89 ? -13.101 1.194 32.578 1.00 97.12 89 GLU A N 1
ATOM 690 C CA . GLU A 1 89 ? -11.639 1.081 32.575 1.00 97.12 89 GLU A CA 1
ATOM 691 C C . GLU A 1 89 ? -11.126 0.331 31.333 1.00 97.12 89 GLU A C 1
ATOM 693 O O . GLU A 1 89 ? -10.180 0.774 30.673 1.00 97.12 89 GLU A O 1
ATOM 698 N N . ALA A 1 90 ? -11.776 -0.779 30.966 1.00 95.69 90 ALA A N 1
ATOM 699 C CA . ALA A 1 90 ? -11.421 -1.550 29.779 1.00 95.69 90 ALA A CA 1
ATOM 700 C C . ALA A 1 90 ? -11.649 -0.763 28.480 1.00 95.69 90 ALA A C 1
ATOM 702 O O . ALA A 1 90 ? -10.792 -0.805 27.594 1.00 95.69 90 ALA A O 1
ATOM 703 N N . ASN A 1 91 ? -12.765 -0.036 28.371 1.00 96.88 91 ASN A N 1
ATOM 704 C CA . ASN A 1 91 ? -13.072 0.808 27.217 1.00 96.88 91 ASN A CA 1
ATOM 705 C C . ASN A 1 91 ? -12.053 1.936 27.071 1.00 96.88 91 ASN A C 1
ATOM 707 O O . ASN A 1 91 ? -11.466 2.070 26.001 1.00 96.88 91 ASN A O 1
ATOM 711 N N . ASN A 1 92 ? -11.751 2.663 28.147 1.00 97.25 92 ASN A N 1
ATOM 712 C CA . ASN A 1 92 ? -10.746 3.728 28.125 1.00 97.25 92 ASN A CA 1
ATOM 713 C C . ASN A 1 92 ? -9.366 3.188 27.706 1.00 97.25 92 ASN A C 1
ATOM 715 O O . ASN A 1 92 ? -8.670 3.780 26.879 1.00 97.25 92 ASN A O 1
ATOM 719 N N . GLY A 1 93 ? -8.979 2.013 28.217 1.00 97.50 93 GLY A N 1
ATOM 720 C CA . GLY A 1 93 ? -7.733 1.353 27.827 1.00 97.50 93 GLY A CA 1
ATOM 721 C C . GLY A 1 93 ? -7.728 0.822 26.387 1.00 97.50 93 GLY A C 1
ATOM 722 O O . GLY A 1 93 ? -6.665 0.690 25.776 1.00 97.50 93 GLY A O 1
ATOM 723 N N . LEU A 1 94 ? -8.886 0.467 25.825 1.00 97.31 94 LEU A N 1
ATOM 724 C CA . LEU A 1 94 ? -9.020 0.106 24.411 1.00 97.31 94 LEU A CA 1
ATOM 725 C C . LEU A 1 94 ? -8.935 1.341 23.517 1.00 97.31 94 LEU A C 1
ATOM 727 O O . LEU A 1 94 ? -8.203 1.303 22.532 1.00 97.31 94 LEU A O 1
ATOM 731 N N . GLU A 1 95 ? -9.619 2.425 23.872 1.00 97.44 95 GLU A N 1
ATOM 732 C CA . GLU A 1 95 ? -9.586 3.683 23.125 1.00 97.44 95 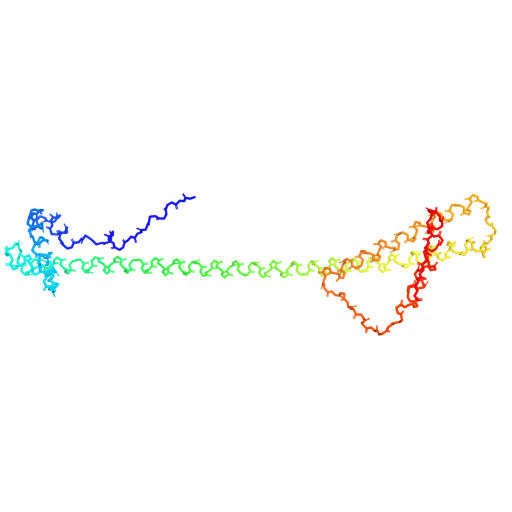GLU A CA 1
ATOM 733 C C . GLU A 1 95 ? -8.166 4.236 23.023 1.00 97.44 95 GLU A C 1
ATOM 735 O O . GLU A 1 95 ? -7.725 4.561 21.920 1.00 97.44 95 GLU A O 1
ATOM 740 N N . LEU A 1 96 ? -7.412 4.244 24.127 1.00 97.81 96 LEU A N 1
ATOM 741 C CA . LEU A 1 96 ? -6.015 4.681 24.117 1.00 97.81 96 LEU A CA 1
ATOM 742 C C . LEU A 1 96 ? -5.162 3.825 23.170 1.00 97.81 96 LEU A C 1
ATOM 744 O O . LEU A 1 96 ? -4.461 4.356 22.312 1.00 97.81 96 LEU A O 1
ATOM 748 N N . ARG A 1 97 ? -5.281 2.493 23.252 1.00 97.19 97 ARG A N 1
ATOM 749 C CA . ARG A 1 97 ? -4.552 1.579 22.358 1.00 97.19 97 ARG A CA 1
ATOM 750 C C . ARG A 1 97 ? -4.938 1.775 20.896 1.00 97.19 97 ARG A C 1
ATOM 752 O O . ARG A 1 97 ? -4.076 1.708 20.026 1.00 97.19 97 ARG A O 1
ATOM 759 N N . VAL A 1 98 ? -6.218 1.999 20.603 1.00 98.12 98 VAL A N 1
ATOM 760 C CA . VAL A 1 98 ? -6.680 2.281 19.238 1.00 98.12 98 VAL A CA 1
ATOM 761 C C . VAL A 1 98 ? -6.068 3.583 18.733 1.00 98.12 98 VAL A C 1
ATOM 763 O O . VAL A 1 98 ? -5.575 3.608 17.606 1.00 98.12 98 VAL A O 1
ATOM 766 N N . GLN A 1 99 ? -6.044 4.637 19.549 1.00 97.81 99 GLN A N 1
ATOM 767 C CA . GLN A 1 99 ? -5.425 5.913 19.187 1.00 97.81 99 GLN A CA 1
ATOM 768 C C . GLN A 1 99 ? -3.922 5.761 18.921 1.00 97.81 99 GLN A C 1
ATOM 770 O O . GLN A 1 99 ? -3.457 6.177 17.860 1.00 97.81 99 GLN A O 1
ATOM 775 N N . GLU A 1 100 ? -3.184 5.104 19.818 1.00 97.81 100 GLU A N 1
ATOM 776 C CA . GLU A 1 100 ? -1.746 4.843 19.662 1.00 97.81 100 GLU A CA 1
ATOM 777 C C . GLU A 1 100 ? -1.452 4.065 18.375 1.00 97.81 100 GLU A C 1
ATOM 779 O O . GLU A 1 100 ? -0.650 4.496 17.548 1.00 97.81 100 GLU A O 1
ATOM 784 N N . ARG A 1 101 ? -2.162 2.953 18.145 1.00 97.50 101 ARG A N 1
ATOM 785 C CA . ARG A 1 101 ? -1.971 2.137 16.937 1.00 97.50 101 ARG A CA 1
ATOM 786 C C . ARG A 1 101 ? -2.374 2.865 15.665 1.00 97.50 101 ARG A C 1
ATOM 788 O O . ARG A 1 101 ? -1.735 2.681 14.634 1.00 97.50 101 ARG A O 1
ATOM 795 N N . THR A 1 102 ? -3.408 3.698 15.721 1.00 97.88 102 THR A N 1
ATOM 796 C CA . THR A 1 102 ? -3.817 4.508 14.569 1.00 97.88 102 THR A CA 1
ATOM 797 C C . THR A 1 102 ? -2.740 5.533 14.222 1.00 97.88 102 THR A C 1
ATOM 799 O O . THR A 1 102 ? -2.415 5.686 13.046 1.00 97.88 102 THR A O 1
ATOM 802 N N . ALA A 1 103 ? -2.138 6.183 15.221 1.00 97.88 103 ALA A N 1
ATOM 803 C CA . ALA A 1 103 ? -1.039 7.122 15.012 1.00 97.88 103 ALA A CA 1
ATOM 804 C C . ALA A 1 103 ? 0.214 6.428 14.445 1.00 97.88 103 ALA A C 1
ATOM 806 O O . ALA A 1 103 ? 0.794 6.911 13.473 1.00 97.88 103 ALA A O 1
ATOM 807 N N . GLU A 1 104 ? 0.589 5.263 14.985 1.00 97.69 104 GLU A N 1
ATOM 808 C CA . GLU A 1 104 ? 1.695 4.446 14.458 1.00 97.69 104 GLU A CA 1
ATOM 809 C C . GLU A 1 104 ? 1.462 4.040 12.994 1.00 97.69 104 GLU A C 1
ATOM 811 O O . GLU A 1 104 ? 2.368 4.133 12.165 1.00 97.69 104 GLU A O 1
ATOM 816 N N . LEU A 1 105 ? 0.240 3.612 12.656 1.00 97.94 105 LEU A N 1
ATOM 817 C CA . LEU A 1 105 ? -0.122 3.244 11.287 1.00 97.94 105 LEU A CA 1
ATOM 818 C C . LEU A 1 105 ? -0.064 4.444 10.339 1.00 97.94 105 LEU A C 1
ATOM 820 O O . LEU A 1 105 ? 0.422 4.307 9.218 1.00 97.94 105 LEU A O 1
ATOM 824 N N . GLN A 1 106 ? -0.536 5.614 10.771 1.00 97.69 106 GLN A N 1
ATOM 825 C CA . GLN A 1 106 ? -0.474 6.835 9.967 1.00 97.69 106 GLN A CA 1
ATOM 826 C C . GLN A 1 106 ? 0.972 7.259 9.681 1.00 97.69 106 GLN A C 1
ATOM 828 O O . GLN A 1 106 ? 1.293 7.568 8.534 1.00 97.69 106 GLN A O 1
ATOM 833 N N . ASP A 1 107 ? 1.855 7.212 10.682 1.00 97.81 107 ASP A N 1
ATOM 834 C CA . ASP A 1 107 ? 3.283 7.505 10.505 1.00 97.81 107 ASP A CA 1
ATOM 835 C C . ASP A 1 107 ? 3.959 6.495 9.561 1.00 97.81 107 ASP A C 1
ATOM 837 O O . ASP A 1 107 ? 4.682 6.876 8.636 1.00 97.81 107 ASP A O 1
ATOM 841 N N . ALA A 1 108 ? 3.667 5.201 9.722 1.00 96.88 108 ALA A N 1
ATOM 842 C CA . ALA A 1 108 ? 4.184 4.159 8.839 1.00 96.88 108 ALA A CA 1
ATOM 843 C C . ALA A 1 108 ? 3.717 4.343 7.383 1.00 96.88 108 ALA A C 1
ATOM 845 O O 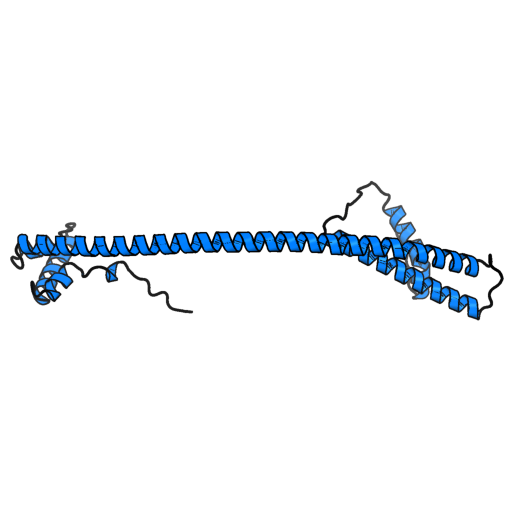. ALA A 1 108 ? 4.516 4.192 6.456 1.00 96.88 108 ALA A O 1
ATOM 846 N N . LEU A 1 109 ? 2.448 4.706 7.171 1.00 97.38 109 LEU A N 1
ATOM 847 C CA . LEU A 1 109 ? 1.906 4.998 5.843 1.00 97.38 109 LEU A CA 1
ATOM 848 C C . LEU A 1 109 ? 2.563 6.229 5.213 1.00 97.38 109 LEU A C 1
ATOM 850 O O . LEU A 1 109 ? 2.901 6.189 4.030 1.00 97.38 109 LEU A O 1
ATOM 854 N N . ALA A 1 110 ? 2.786 7.293 5.988 1.00 96.06 110 ALA A N 1
ATOM 855 C CA . ALA A 1 110 ? 3.461 8.495 5.506 1.00 96.06 110 ALA A CA 1
ATOM 856 C C . ALA A 1 110 ? 4.901 8.191 5.058 1.00 96.06 110 ALA A C 1
ATOM 858 O O . ALA A 1 110 ? 5.287 8.544 3.942 1.00 96.06 110 ALA A O 1
ATOM 859 N N . LYS A 1 111 ? 5.664 7.450 5.872 1.00 95.69 111 LYS A N 1
ATOM 860 C CA . LYS A 1 111 ? 7.027 7.005 5.529 1.00 95.69 111 LYS A CA 1
ATOM 861 C C . LYS A 1 111 ? 7.051 6.118 4.289 1.00 95.69 111 LYS A C 1
ATOM 863 O O . LYS A 1 111 ? 7.916 6.271 3.429 1.00 95.69 111 LYS A O 1
ATOM 868 N N . LEU A 1 112 ? 6.101 5.192 4.172 1.00 94.12 112 LEU A N 1
ATOM 869 C CA . LEU A 1 112 ? 6.004 4.314 3.008 1.00 94.12 112 LEU A CA 1
ATOM 870 C C . LEU A 1 112 ? 5.679 5.102 1.731 1.00 94.12 112 LEU A C 1
ATOM 872 O O . LEU A 1 112 ? 6.264 4.834 0.682 1.00 94.12 112 LEU A O 1
ATOM 876 N N . ALA A 1 113 ? 4.797 6.101 1.816 1.00 90.38 113 ALA A N 1
ATOM 877 C CA . ALA A 1 113 ? 4.497 6.990 0.698 1.00 90.38 113 ALA A CA 1
ATOM 878 C C . ALA A 1 113 ? 5.730 7.804 0.265 1.00 90.38 113 ALA A C 1
ATOM 880 O O . ALA A 1 113 ? 6.026 7.875 -0.929 1.00 90.38 113 ALA A O 1
ATOM 881 N N . GLU A 1 114 ? 6.488 8.352 1.219 1.00 91.81 114 GLU A N 1
ATOM 882 C CA . GLU A 1 114 ? 7.738 9.070 0.946 1.00 91.81 114 GLU A CA 1
ATOM 883 C C . GLU A 1 114 ? 8.772 8.167 0.256 1.00 91.81 114 GLU A C 1
ATOM 885 O O . GLU A 1 114 ? 9.318 8.525 -0.790 1.00 91.81 114 GLU A O 1
ATOM 890 N N . LEU A 1 115 ? 8.993 6.958 0.782 1.00 91.31 115 LEU A N 1
ATOM 891 C CA . LEU A 1 115 ? 9.917 5.985 0.194 1.00 91.31 115 LEU A CA 1
ATOM 892 C C . LEU A 1 115 ? 9.507 5.579 -1.224 1.00 91.31 115 LEU A C 1
ATOM 894 O O . LEU A 1 115 ? 10.359 5.491 -2.110 1.00 91.31 115 LEU A O 1
ATOM 898 N N . ASN A 1 116 ? 8.212 5.373 -1.464 1.00 87.31 116 ASN A N 1
ATOM 899 C CA . ASN A 1 116 ? 7.700 5.067 -2.798 1.00 87.31 116 ASN A CA 1
ATOM 900 C C . ASN A 1 116 ? 7.950 6.218 -3.777 1.00 87.31 116 ASN A C 1
ATOM 902 O O . ASN A 1 116 ? 8.339 5.972 -4.924 1.00 87.31 116 ASN A O 1
ATOM 906 N N . GLN A 1 117 ? 7.789 7.466 -3.333 1.00 86.75 117 GLN A N 1
ATOM 907 C CA . GLN A 1 117 ? 8.087 8.637 -4.151 1.00 86.75 117 GLN A CA 1
ATOM 908 C C . GLN A 1 117 ? 9.591 8.778 -4.428 1.00 86.75 117 GLN A C 1
ATOM 910 O O . GLN A 1 117 ? 9.983 9.076 -5.557 1.00 86.75 117 GLN A O 1
ATOM 915 N N . LEU A 1 118 ? 10.451 8.517 -3.440 1.00 88.81 118 LEU A N 1
ATOM 916 C CA . LEU A 1 118 ? 11.906 8.549 -3.614 1.00 88.81 118 LEU A CA 1
ATOM 917 C C . LEU A 1 118 ? 12.390 7.464 -4.582 1.00 88.81 118 LEU A C 1
ATOM 919 O O . LEU A 1 118 ? 13.114 7.777 -5.526 1.00 88.81 118 LEU A O 1
ATOM 923 N N . LYS A 1 119 ? 11.941 6.213 -4.407 1.00 88.00 119 LYS A N 1
ATOM 924 C CA . LYS A 1 119 ? 12.219 5.091 -5.327 1.00 88.00 119 LYS A CA 1
ATOM 925 C C . LYS A 1 119 ? 11.824 5.456 -6.758 1.00 88.00 119 LYS A C 1
ATOM 927 O O . LYS A 1 119 ? 12.578 5.249 -7.705 1.00 88.00 119 LYS A O 1
ATOM 932 N N . SER A 1 120 ? 10.641 6.035 -6.894 1.00 84.56 120 SER A N 1
ATOM 933 C CA . SER A 1 120 ? 10.069 6.478 -8.158 1.00 84.56 120 SER A CA 1
ATOM 934 C C . SER A 1 120 ? 10.914 7.537 -8.861 1.00 84.56 120 SER A C 1
ATOM 936 O O . SER A 1 120 ? 11.279 7.365 -10.026 1.00 84.56 120 SER A O 1
ATOM 938 N N . ASN A 1 121 ? 11.252 8.607 -8.140 1.00 85.88 121 ASN A N 1
ATOM 939 C CA . ASN A 1 121 ? 12.083 9.694 -8.648 1.00 85.88 121 ASN A CA 1
ATOM 940 C C . ASN A 1 121 ? 13.481 9.189 -9.021 1.00 85.88 121 ASN A C 1
ATOM 942 O O . ASN A 1 121 ? 14.012 9.561 -10.063 1.00 85.88 121 ASN A O 1
ATOM 946 N N . PHE A 1 122 ? 14.052 8.299 -8.208 1.00 88.25 122 PHE A N 1
ATOM 947 C CA . PHE A 1 122 ? 15.342 7.678 -8.483 1.00 88.25 122 PHE A CA 1
ATOM 948 C C . PHE A 1 122 ? 15.334 6.904 -9.808 1.00 88.25 122 PHE A C 1
ATOM 950 O O . PHE A 1 122 ? 16.194 7.135 -10.656 1.00 88.25 122 PHE A O 1
ATOM 957 N N . VAL A 1 123 ? 14.334 6.040 -10.026 1.00 89.06 123 VAL A N 1
ATOM 958 C CA . VAL A 1 123 ? 14.203 5.275 -11.278 1.00 89.06 123 VAL A CA 1
ATOM 959 C C . VAL A 1 123 ? 14.039 6.203 -12.482 1.00 89.06 123 VAL A C 1
ATOM 961 O O . VAL A 1 123 ? 14.687 5.987 -13.506 1.00 89.06 123 VAL A O 1
ATOM 964 N N . ALA A 1 124 ? 13.209 7.243 -12.369 1.00 85.25 124 ALA A N 1
ATOM 965 C CA . ALA A 1 124 ? 13.013 8.207 -13.449 1.00 85.25 124 ALA A CA 1
ATOM 966 C C . ALA A 1 124 ? 14.322 8.935 -13.803 1.00 85.25 124 ALA A C 1
ATOM 968 O O . ALA A 1 124 ? 14.709 8.967 -14.971 1.00 85.25 124 ALA A O 1
ATOM 969 N N . ASN A 1 125 ? 15.036 9.449 -12.798 1.00 86.44 125 ASN A N 1
ATOM 970 C CA . ASN A 1 125 ? 16.281 10.193 -12.992 1.00 86.44 125 ASN A CA 1
ATOM 971 C C . ASN A 1 125 ? 17.373 9.329 -13.628 1.00 86.44 125 ASN A C 1
ATOM 973 O O . ASN A 1 125 ? 17.923 9.708 -14.661 1.00 86.44 125 ASN A O 1
ATOM 977 N N . ILE A 1 126 ? 17.630 8.138 -13.076 1.00 88.94 126 ILE A N 1
ATOM 978 C CA . ILE A 1 126 ? 18.632 7.216 -13.628 1.00 88.94 126 ILE A CA 1
ATOM 979 C C . ILE A 1 126 ? 18.286 6.837 -15.068 1.00 88.94 126 ILE A C 1
ATOM 981 O O . IL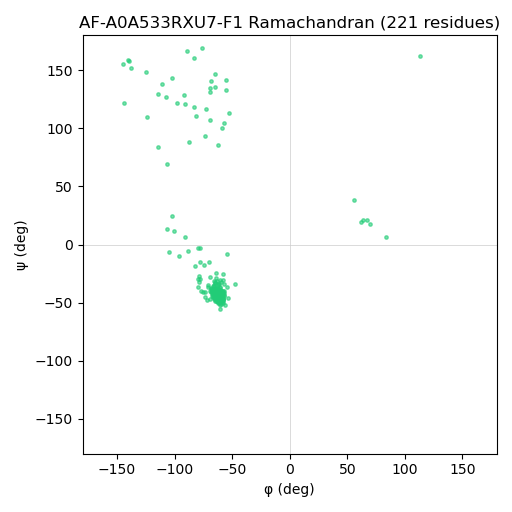E A 1 126 ? 19.162 6.796 -15.925 1.00 88.94 126 ILE A O 1
ATOM 985 N N . SER A 1 127 ? 17.009 6.613 -15.374 1.00 89.69 127 SER A N 1
ATOM 986 C CA . SER A 1 127 ? 16.603 6.263 -16.736 1.00 89.69 127 SER A CA 1
ATOM 987 C C . SER A 1 127 ? 16.866 7.396 -17.737 1.00 89.69 127 SER A C 1
ATOM 989 O O . SER A 1 127 ? 17.322 7.137 -18.851 1.00 89.69 127 SER A O 1
ATOM 991 N N . HIS A 1 128 ? 16.640 8.656 -17.347 1.00 88.25 128 HIS A N 1
ATOM 992 C CA . HIS A 1 128 ? 16.995 9.816 -18.172 1.00 88.25 128 HIS A CA 1
ATOM 993 C C . HIS A 1 128 ? 18.511 9.947 -18.372 1.00 88.25 128 HIS A C 1
ATOM 995 O O . HIS A 1 128 ? 18.967 10.178 -19.497 1.00 88.25 128 HIS A O 1
ATOM 1001 N N . GLU A 1 129 ? 19.289 9.754 -17.307 1.00 90.69 129 GLU A N 1
ATOM 1002 C CA . GLU A 1 129 ? 20.752 9.787 -17.367 1.00 90.69 129 GLU A CA 1
ATOM 1003 C C . GLU A 1 129 ? 21.330 8.656 -18.222 1.00 90.69 129 GLU A C 1
ATOM 1005 O O . GLU A 1 129 ? 22.330 8.876 -18.896 1.00 90.69 129 GLU A O 1
ATOM 1010 N N . LEU A 1 130 ? 20.688 7.482 -18.263 1.00 90.19 130 LEU A N 1
ATOM 1011 C CA . LEU A 1 130 ? 21.089 6.351 -19.108 1.00 90.19 130 LEU A CA 1
ATOM 1012 C C . LEU A 1 130 ? 20.664 6.507 -20.574 1.00 90.19 130 LEU A C 1
ATOM 1014 O O . LEU A 1 130 ? 21.383 6.062 -21.469 1.00 90.19 130 LEU A O 1
ATOM 1018 N N . ARG A 1 131 ? 19.528 7.161 -20.851 1.00 87.75 131 ARG A N 1
ATOM 1019 C CA . ARG A 1 131 ? 19.052 7.378 -22.228 1.00 87.75 131 ARG A CA 1
ATOM 1020 C C . ARG A 1 131 ? 20.037 8.216 -23.043 1.00 87.75 131 ARG A C 1
ATOM 1022 O O . ARG A 1 131 ? 20.272 7.922 -24.206 1.00 87.75 131 ARG A O 1
ATOM 1029 N N . THR A 1 132 ? 20.642 9.235 -22.439 1.00 88.38 132 THR A N 1
ATOM 1030 C CA . THR A 1 132 ? 21.581 10.135 -23.132 1.00 88.38 132 THR A CA 1
ATOM 1031 C C . THR A 1 132 ? 22.819 9.411 -23.699 1.00 88.38 132 THR A C 1
ATOM 1033 O O . THR A 1 132 ? 23.047 9.496 -24.908 1.00 88.38 132 THR A O 1
ATOM 1036 N N . PRO A 1 133 ? 23.616 8.661 -22.909 1.00 91.06 133 PRO A N 1
ATOM 1037 C CA . PRO A 1 133 ? 24.747 7.903 -23.434 1.00 91.06 133 PRO A CA 1
ATOM 1038 C C . PRO A 1 133 ? 24.311 6.775 -24.378 1.00 91.06 133 PRO A C 1
ATOM 1040 O O . PRO A 1 133 ? 25.031 6.503 -25.336 1.00 91.06 133 PRO A O 1
ATOM 1043 N N . LEU A 1 134 ? 23.138 6.160 -24.177 1.00 92.12 134 LEU A N 1
ATOM 1044 C CA . LEU A 1 134 ? 22.613 5.158 -25.113 1.00 92.12 134 LEU A CA 1
ATOM 1045 C C . LEU A 1 134 ? 22.282 5.748 -26.480 1.00 92.12 134 LEU A C 1
ATOM 1047 O O . LEU A 1 134 ? 22.659 5.159 -27.489 1.00 92.12 134 LEU A O 1
ATOM 1051 N N . THR A 1 135 ? 21.665 6.931 -26.524 1.00 88.50 135 THR A N 1
ATOM 1052 C CA . THR A 1 135 ? 21.421 7.661 -27.774 1.00 88.50 135 THR A CA 1
ATOM 1053 C C . THR A 1 135 ? 22.729 7.926 -28.516 1.00 88.50 135 THR A C 1
ATOM 1055 O O . THR A 1 135 ? 22.795 7.733 -29.727 1.00 88.50 135 THR A O 1
ATOM 1058 N N . HIS A 1 136 ? 23.796 8.311 -27.804 1.00 93.50 136 HIS A N 1
ATOM 1059 C CA . HIS A 1 136 ? 25.110 8.497 -28.424 1.00 93.50 136 HIS A CA 1
ATOM 1060 C C . HIS A 1 136 ? 25.683 7.182 -28.964 1.00 93.50 136 HIS A C 1
ATOM 1062 O O . HIS A 1 136 ? 26.134 7.145 -30.106 1.00 93.50 136 HIS A O 1
ATOM 1068 N N . ILE A 1 137 ? 25.643 6.098 -28.180 1.00 93.19 137 ILE A N 1
ATOM 1069 C CA . ILE A 1 137 ? 26.109 4.773 -28.617 1.00 93.19 137 ILE A CA 1
ATOM 1070 C C . ILE A 1 137 ? 25.348 4.327 -29.869 1.00 93.19 137 ILE A C 1
ATOM 1072 O O . ILE A 1 137 ? 25.977 3.915 -30.841 1.00 93.19 137 ILE A O 1
ATOM 1076 N N . ARG A 1 138 ? 24.015 4.451 -29.876 1.00 91.12 138 ARG A N 1
ATOM 1077 C CA . ARG A 1 138 ? 23.176 4.090 -31.023 1.00 91.12 138 ARG A CA 1
ATOM 1078 C C . ARG A 1 138 ? 23.533 4.916 -32.255 1.00 91.12 138 ARG A C 1
ATOM 1080 O O . ARG A 1 138 ? 23.783 4.335 -33.303 1.00 91.12 138 ARG A O 1
ATOM 1087 N N . GLY A 1 139 ? 23.668 6.235 -32.106 1.00 91.31 139 GLY A N 1
ATOM 1088 C CA . GLY A 1 139 ? 24.068 7.119 -33.201 1.00 91.31 139 GLY A CA 1
ATOM 1089 C C . GLY A 1 139 ? 25.427 6.747 -33.803 1.00 91.31 139 GLY A C 1
ATOM 1090 O O . GLY A 1 139 ? 25.563 6.676 -35.019 1.00 91.31 139 GLY A O 1
ATOM 1091 N N . TYR A 1 140 ? 26.431 6.425 -32.980 1.00 93.62 140 TYR A N 1
ATOM 1092 C CA . TYR A 1 140 ? 27.726 5.966 -33.497 1.00 93.62 140 TYR A CA 1
ATOM 1093 C C . TYR A 1 140 ? 27.650 4.592 -34.172 1.00 93.62 140 TYR A C 1
ATOM 1095 O O . TYR A 1 140 ? 28.309 4.383 -35.189 1.00 93.62 140 TYR A O 1
ATOM 1103 N N . LEU A 1 141 ? 26.856 3.658 -33.639 1.00 93.12 141 LEU A N 1
ATOM 1104 C CA . LEU A 1 141 ? 26.635 2.356 -34.273 1.00 93.12 141 LEU A CA 1
ATOM 1105 C C . LEU A 1 141 ? 25.933 2.503 -35.630 1.00 93.12 141 LEU A C 1
ATOM 1107 O O . LEU A 1 141 ? 26.316 1.817 -36.577 1.00 93.12 141 LEU A O 1
ATOM 1111 N N . GLU A 1 142 ? 24.963 3.412 -35.744 1.00 89.31 142 GLU A N 1
ATOM 1112 C CA . GLU A 1 142 ? 24.286 3.749 -37.001 1.00 89.31 142 GLU A CA 1
ATOM 1113 C C . GLU A 1 142 ? 25.275 4.331 -38.020 1.00 89.31 142 GLU A C 1
ATOM 1115 O O . GLU A 1 142 ? 25.366 3.805 -39.126 1.00 89.31 142 GLU A O 1
ATOM 1120 N N . LEU A 1 143 ? 26.089 5.319 -37.625 1.00 92.06 143 LEU A N 1
ATOM 1121 C CA . LEU A 1 143 ? 27.111 5.940 -38.484 1.00 92.06 143 LEU A CA 1
ATOM 1122 C C . LEU A 1 143 ? 28.210 4.961 -38.942 1.00 92.06 143 LEU A C 1
ATOM 1124 O O . LEU A 1 143 ? 28.734 5.063 -40.052 1.00 92.06 143 LEU A O 1
ATOM 1128 N N . LEU A 1 144 ? 28.593 4.004 -38.091 1.00 92.75 144 LEU A N 1
ATOM 1129 C CA . LEU A 1 144 ? 29.531 2.936 -38.462 1.00 92.75 144 LEU A CA 1
ATOM 1130 C C . LEU A 1 144 ? 28.889 1.932 -39.425 1.00 92.75 144 LEU A C 1
ATOM 1132 O O . LEU A 1 144 ? 29.557 1.422 -40.323 1.00 92.75 144 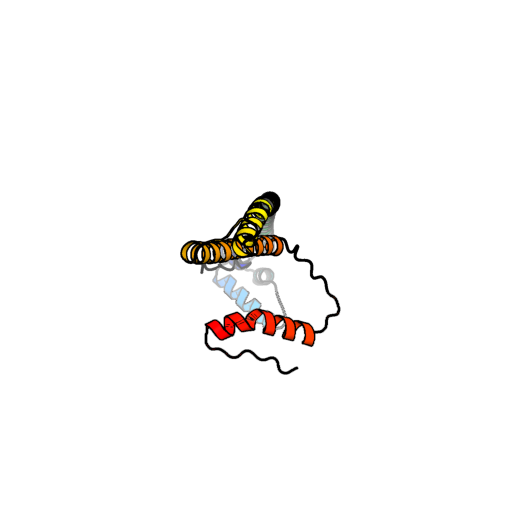LEU A O 1
ATOM 1136 N N . SER A 1 145 ? 27.599 1.646 -39.245 1.00 86.75 145 SER A N 1
ATOM 1137 C CA . SER A 1 145 ? 26.862 0.681 -40.067 1.00 86.75 145 SER A CA 1
ATOM 1138 C C . SER A 1 145 ? 26.470 1.247 -41.435 1.00 86.75 145 SER A C 1
ATOM 1140 O O . SER A 1 145 ? 26.391 0.483 -42.395 1.00 86.75 145 SER A O 1
ATOM 1142 N N . SER A 1 146 ? 26.256 2.564 -41.542 1.00 86.94 146 SER A N 1
ATOM 1143 C CA . SER A 1 146 ? 26.017 3.283 -42.804 1.00 86.94 146 SER A CA 1
ATOM 1144 C C . SER A 1 146 ? 27.298 3.530 -43.610 1.00 86.94 146 SER A C 1
ATOM 1146 O O . SER A 1 146 ? 27.224 3.831 -44.800 1.00 86.94 146 SER A O 1
ATOM 1148 N N . GLY A 1 147 ? 28.472 3.371 -42.987 1.00 89.12 147 GLY A N 1
ATOM 1149 C CA . GLY A 1 147 ? 29.775 3.629 -43.602 1.00 89.12 147 GLY A CA 1
ATOM 1150 C C . GLY A 1 147 ? 30.211 5.098 -43.566 1.00 89.12 147 GLY A C 1
ATOM 1151 O O . GLY A 1 147 ? 31.266 5.423 -44.112 1.00 89.12 147 GLY A O 1
ATOM 1152 N N . ASP A 1 148 ? 29.458 5.973 -42.889 1.00 90.12 148 ASP A N 1
ATOM 1153 C CA . ASP A 1 148 ? 29.753 7.411 -42.774 1.00 90.12 148 ASP A CA 1
ATOM 1154 C C . ASP A 1 148 ? 31.062 7.688 -42.013 1.00 90.12 148 ASP A C 1
ATOM 1156 O O . ASP A 1 148 ? 31.708 8.716 -42.215 1.00 90.12 148 ASP A O 1
ATOM 1160 N N . LEU A 1 149 ? 31.485 6.748 -41.161 1.00 91.94 149 LEU A N 1
ATOM 1161 C CA . LEU A 1 149 ? 32.757 6.789 -40.425 1.00 91.94 149 LEU A CA 1
ATOM 1162 C C . LEU A 1 149 ? 33.859 5.920 -41.055 1.00 91.94 149 LEU A C 1
ATOM 1164 O O . LEU A 1 149 ? 34.913 5.715 -40.450 1.00 91.94 149 LEU A O 1
ATOM 1168 N N . GLY A 1 150 ? 33.638 5.433 -42.278 1.00 92.19 150 GLY A N 1
ATOM 1169 C CA . GLY A 1 150 ? 34.562 4.585 -43.023 1.00 92.19 150 GLY A CA 1
ATOM 1170 C C . GLY A 1 150 ? 34.041 3.165 -43.235 1.00 92.19 150 GLY A C 1
ATOM 1171 O O . GLY A 1 150 ? 33.123 2.695 -42.565 1.00 92.19 150 GLY A O 1
ATOM 1172 N N . ALA A 1 151 ? 34.644 2.467 -44.200 1.00 90.75 151 ALA A N 1
ATOM 1173 C CA . ALA A 1 151 ? 34.254 1.105 -44.539 1.00 90.75 151 ALA A CA 1
ATOM 1174 C C . ALA A 1 151 ? 34.626 0.121 -43.420 1.00 90.75 151 ALA A C 1
ATOM 1176 O O . ALA A 1 151 ? 35.773 0.073 -42.972 1.00 90.75 151 ALA A O 1
ATOM 1177 N N . VAL A 1 152 ? 33.661 -0.708 -43.028 1.00 92.69 152 VAL A N 1
ATOM 1178 C CA . VAL A 1 152 ? 33.848 -1.812 -42.082 1.00 92.69 152 VAL A CA 1
ATOM 1179 C C . VAL A 1 152 ? 33.920 -3.142 -42.825 1.00 92.69 152 VAL A C 1
ATOM 1181 O O . VAL A 1 152 ? 33.233 -3.359 -43.823 1.00 92.69 152 VAL A O 1
ATOM 1184 N N . ASN A 1 153 ? 34.767 -4.053 -42.352 1.00 93.75 153 ASN A N 1
ATOM 1185 C CA . ASN A 1 153 ? 34.845 -5.399 -42.909 1.00 93.75 153 ASN A CA 1
ATOM 1186 C C . ASN A 1 153 ? 33.657 -6.271 -42.443 1.00 93.75 153 ASN A C 1
ATOM 1188 O O . ASN A 1 153 ? 32.915 -5.918 -41.527 1.00 93.75 153 ASN A O 1
ATOM 1192 N N . ASN A 1 154 ? 33.488 -7.448 -43.052 1.00 90.81 154 ASN A N 1
ATOM 1193 C CA . ASN A 1 154 ? 32.361 -8.342 -42.750 1.00 90.81 154 ASN A CA 1
ATOM 1194 C C . ASN A 1 154 ? 32.296 -8.804 -41.280 1.00 90.81 154 ASN A C 1
ATOM 1196 O O . ASN A 1 154 ? 31.208 -9.032 -40.751 1.00 90.81 154 ASN A O 1
ATOM 1200 N N . GLU A 1 155 ? 33.437 -8.969 -40.611 1.00 92.88 155 GLU A N 1
ATOM 1201 C CA . GLU A 1 155 ? 33.491 -9.397 -39.208 1.00 92.88 155 GLU A CA 1
ATOM 1202 C C . GLU A 1 155 ? 33.107 -8.252 -38.255 1.00 92.88 155 GLU A C 1
ATOM 1204 O O . GLU A 1 155 ? 32.325 -8.441 -37.317 1.00 92.88 155 GLU A O 1
ATOM 1209 N N . GLN A 1 156 ? 33.577 -7.040 -38.555 1.00 93.94 156 GLN A N 1
ATOM 1210 C CA . GLN A 1 156 ? 33.192 -5.808 -37.871 1.00 93.94 156 GLN A CA 1
ATOM 1211 C C . GLN A 1 156 ? 31.694 -5.543 -38.034 1.00 93.94 156 GLN A C 1
ATOM 1213 O O . GLN A 1 156 ? 31.020 -5.285 -37.043 1.00 93.94 156 GLN A O 1
ATOM 1218 N N . TYR A 1 157 ? 31.146 -5.705 -39.242 1.00 90.50 157 TYR A N 1
ATOM 1219 C CA . TYR A 1 157 ? 29.714 -5.546 -39.498 1.00 90.50 157 TYR A CA 1
ATOM 1220 C C . TYR A 1 157 ? 28.857 -6.500 -38.650 1.00 90.50 157 TYR A C 1
ATOM 1222 O O . TYR A 1 157 ? 27.903 -6.080 -37.997 1.00 90.50 157 TYR A O 1
ATOM 1230 N N . ARG A 1 158 ? 29.230 -7.786 -38.565 1.00 89.44 158 ARG A N 1
ATOM 1231 C CA . ARG A 1 158 ? 28.539 -8.760 -37.693 1.00 89.44 158 ARG A CA 1
ATOM 1232 C C . ARG A 1 158 ? 28.600 -8.374 -36.212 1.00 89.44 158 ARG A C 1
ATOM 1234 O O . ARG A 1 158 ? 27.627 -8.573 -35.477 1.00 89.44 158 ARG A O 1
ATOM 1241 N N . SER A 1 159 ? 29.729 -7.818 -35.778 1.00 92.44 159 SER A N 1
ATOM 1242 C CA . SER A 1 159 ? 29.910 -7.321 -34.412 1.00 92.44 159 SER A CA 1
ATOM 1243 C C . SER A 1 159 ? 29.033 -6.094 -34.140 1.00 92.44 159 SER A C 1
ATOM 1245 O O . SER A 1 159 ? 28.330 -6.073 -33.130 1.00 92.44 159 SER A O 1
ATOM 1247 N N . LEU A 1 160 ? 28.980 -5.132 -35.070 1.00 93.38 160 LEU A N 1
ATOM 1248 C CA . LEU A 1 160 ? 28.120 -3.943 -34.992 1.00 93.38 160 LEU A CA 1
ATOM 1249 C C . LEU A 1 160 ? 26.641 -4.318 -34.876 1.00 93.38 160 LEU A C 1
ATOM 1251 O O . LEU A 1 160 ? 25.968 -3.849 -33.964 1.00 93.38 160 LEU A O 1
ATOM 1255 N N . MET A 1 161 ? 26.159 -5.253 -35.699 1.00 89.06 161 MET A N 1
ATOM 1256 C CA . MET A 1 161 ? 24.778 -5.755 -35.622 1.00 89.06 161 MET A CA 1
ATOM 1257 C C . MET A 1 161 ? 24.455 -6.412 -34.270 1.00 89.06 161 MET A C 1
ATOM 1259 O O . MET A 1 161 ? 23.318 -6.401 -33.797 1.00 89.06 161 MET A O 1
ATOM 1263 N N . THR A 1 162 ? 25.448 -7.012 -33.613 1.00 90.81 162 THR A N 1
ATOM 1264 C CA . THR A 1 162 ? 25.276 -7.593 -32.272 1.00 90.81 162 THR A CA 1
ATOM 1265 C C . THR A 1 162 ? 25.252 -6.515 -31.188 1.00 90.81 162 THR A C 1
ATOM 1267 O O . THR A 1 162 ? 24.428 -6.590 -30.273 1.00 90.81 162 THR A O 1
ATOM 1270 N N . MET A 1 163 ? 26.102 -5.493 -31.307 1.00 93.38 163 MET A N 1
ATOM 1271 C CA . MET A 1 163 ? 26.093 -4.328 -30.419 1.00 93.38 163 MET A CA 1
ATOM 1272 C C . MET A 1 163 ? 24.780 -3.552 -30.536 1.00 93.38 163 MET A C 1
ATOM 1274 O O . MET A 1 163 ? 24.185 -3.233 -29.515 1.00 93.38 163 MET A O 1
ATOM 1278 N N . GLN A 1 164 ? 24.280 -3.340 -31.753 1.00 89.56 164 GLN A N 1
ATOM 1279 C CA . GLN A 1 164 ? 23.023 -2.639 -32.009 1.00 89.56 164 GLN A CA 1
ATOM 1280 C C . GLN A 1 164 ? 21.835 -3.362 -31.366 1.00 89.56 164 GLN A C 1
ATOM 1282 O O . GLN A 1 164 ? 21.153 -2.780 -30.529 1.00 89.56 164 GLN A O 1
ATOM 1287 N N . ARG A 1 165 ? 21.690 -4.676 -31.598 1.00 88.44 165 ARG A N 1
ATOM 1288 C CA . ARG A 1 165 ? 20.655 -5.490 -30.927 1.00 88.44 165 ARG A CA 1
ATOM 1289 C C . ARG A 1 165 ? 20.745 -5.444 -29.399 1.00 88.44 165 ARG A C 1
ATOM 1291 O O . ARG A 1 165 ? 19.726 -5.532 -28.715 1.00 88.44 165 ARG A O 1
ATOM 1298 N N . SER A 1 166 ? 21.957 -5.352 -28.853 1.00 90.06 166 SER A N 1
ATOM 1299 C CA . SER A 1 166 ? 22.174 -5.262 -27.404 1.00 90.06 166 SER A CA 1
ATOM 1300 C C . SER A 1 166 ? 21.783 -3.888 -26.852 1.00 90.06 166 SER A C 1
ATOM 1302 O O . SER A 1 166 ? 21.147 -3.824 -25.801 1.00 90.06 166 SER A O 1
ATOM 1304 N N . THR A 1 167 ? 22.107 -2.812 -27.574 1.00 92.81 167 THR A N 1
ATOM 1305 C CA . THR A 1 167 ? 21.692 -1.437 -27.260 1.00 92.81 167 THR A CA 1
ATOM 1306 C C . THR A 1 167 ? 20.170 -1.302 -27.296 1.00 92.81 167 THR A C 1
ATOM 1308 O O . THR A 1 167 ? 19.592 -0.845 -26.313 1.00 92.81 167 THR A O 1
ATOM 1311 N N . ASP A 1 168 ? 19.512 -1.799 -28.348 1.00 88.50 168 ASP A N 1
ATOM 1312 C CA . ASP A 1 168 ? 18.047 -1.759 -28.487 1.00 88.50 168 ASP A CA 1
ATOM 1313 C C . ASP A 1 168 ? 17.353 -2.519 -27.348 1.00 88.50 168 ASP A C 1
ATOM 1315 O O . ASP A 1 168 ? 16.350 -2.082 -26.779 1.00 88.50 168 ASP A O 1
ATOM 1319 N N . ARG A 1 169 ? 17.912 -3.674 -26.962 1.00 90.25 169 ARG A N 1
ATOM 1320 C CA . ARG A 1 169 ? 17.407 -4.449 -25.825 1.00 90.25 169 ARG A CA 1
ATOM 1321 C C . ARG A 1 169 ? 17.532 -3.676 -24.512 1.00 90.25 169 ARG A C 1
ATOM 1323 O O . ARG A 1 169 ? 16.632 -3.766 -23.680 1.00 90.25 169 ARG A O 1
ATOM 1330 N N . LEU A 1 170 ? 18.641 -2.970 -24.302 1.00 91.50 170 LEU A N 1
ATOM 1331 C CA . LEU A 1 170 ? 18.863 -2.186 -23.091 1.00 91.50 170 LEU A CA 1
ATOM 1332 C C . LEU A 1 170 ? 17.928 -0.973 -23.025 1.00 91.50 170 LEU A C 1
ATOM 1334 O O . LEU A 1 170 ? 17.372 -0.702 -21.964 1.00 91.50 170 LEU A O 1
ATOM 1338 N N . GLU A 1 171 ? 17.700 -0.296 -24.151 1.00 90.44 171 GLU A N 1
ATOM 1339 C CA . GLU A 1 171 ? 16.731 0.798 -24.256 1.00 90.44 171 GLU A CA 1
ATOM 1340 C C . GLU A 1 171 ? 15.327 0.324 -23.867 1.00 90.44 171 GLU A C 1
ATOM 1342 O O . GLU A 1 171 ? 14.711 0.904 -22.972 1.00 90.44 171 GLU A O 1
ATOM 1347 N N . LYS A 1 172 ? 14.882 -0.812 -24.418 1.00 90.00 172 LYS A N 1
ATOM 1348 C CA . LYS A 1 172 ? 13.589 -1.405 -24.061 1.00 90.00 172 LYS A CA 1
ATOM 1349 C C . LYS A 1 172 ? 13.476 -1.744 -22.571 1.00 90.00 172 LYS A C 1
ATOM 1351 O O . LYS A 1 172 ? 12.448 -1.481 -21.959 1.00 90.00 172 LYS A O 1
ATOM 1356 N N . LEU A 1 173 ? 14.527 -2.300 -21.966 1.00 91.00 173 LEU A N 1
ATOM 1357 C CA . LEU A 1 173 ? 14.528 -2.606 -20.529 1.00 91.00 173 LEU A CA 1
ATOM 1358 C C . LEU A 1 173 ? 14.396 -1.346 -19.663 1.00 91.00 173 LEU A C 1
ATOM 1360 O O . LEU A 1 173 ? 13.731 -1.380 -18.629 1.00 91.00 173 LEU A O 1
ATOM 1364 N N . ILE A 1 174 ? 15.021 -0.241 -20.074 1.00 90.31 174 ILE A N 1
ATOM 1365 C CA . ILE A 1 174 ? 14.904 1.046 -19.381 1.00 90.31 174 ILE A CA 1
ATOM 1366 C C . ILE A 1 174 ? 13.482 1.598 -19.522 1.00 90.31 174 ILE A C 1
ATOM 1368 O O . ILE A 1 174 ? 12.908 2.073 -18.544 1.00 90.31 174 ILE A O 1
ATOM 1372 N N . GLU A 1 175 ? 12.890 1.510 -20.712 1.00 88.75 175 GLU A N 1
ATOM 1373 C CA . GLU A 1 175 ? 11.503 1.925 -20.947 1.00 88.75 175 GLU A CA 1
ATOM 1374 C C . GLU A 1 175 ? 10.505 1.112 -20.119 1.00 88.75 175 GLU A C 1
ATOM 1376 O O . GLU A 1 175 ? 9.652 1.696 -19.446 1.00 88.75 175 GLU A O 1
ATOM 1381 N N . ASP A 1 176 ? 10.655 -0.214 -20.095 1.00 89.50 176 ASP A N 1
ATOM 1382 C CA . ASP A 1 176 ? 9.823 -1.114 -19.293 1.00 89.50 176 ASP A CA 1
ATOM 1383 C C . ASP A 1 176 ? 9.943 -0.786 -17.791 1.00 89.50 176 ASP A C 1
ATOM 1385 O O . ASP A 1 176 ? 8.943 -0.769 -17.066 1.00 89.50 176 ASP A O 1
ATOM 1389 N N . LEU A 1 177 ? 11.149 -0.452 -17.315 1.00 88.94 177 LEU A N 1
ATOM 1390 C CA . LEU A 1 177 ? 11.390 -0.047 -15.928 1.00 88.94 177 LEU A CA 1
ATOM 1391 C C . LEU A 1 177 ? 10.707 1.288 -15.580 1.00 88.94 177 LEU A C 1
ATOM 1393 O O . LEU A 1 177 ? 10.119 1.419 -14.500 1.00 88.94 177 LEU A O 1
ATOM 1397 N N . ILE A 1 178 ? 10.752 2.275 -16.482 1.00 86.69 178 ILE A N 1
ATOM 1398 C CA . ILE A 1 178 ? 10.030 3.546 -16.313 1.00 86.69 178 ILE A CA 1
ATOM 1399 C C . ILE A 1 178 ? 8.526 3.286 -16.249 1.00 86.69 178 ILE A C 1
ATOM 1401 O O . ILE A 1 178 ? 7.854 3.802 -15.352 1.00 86.69 178 ILE A O 1
ATOM 1405 N N . LEU A 1 179 ? 7.998 2.489 -17.181 1.00 86.69 179 LEU A N 1
ATOM 1406 C CA . LEU A 1 179 ? 6.575 2.183 -17.256 1.00 86.69 179 LEU A CA 1
ATOM 1407 C C . LEU A 1 179 ? 6.095 1.489 -15.978 1.00 86.69 179 LEU A C 1
ATOM 1409 O O . LEU A 1 179 ? 5.077 1.885 -15.413 1.00 86.69 179 LEU A O 1
ATOM 1413 N N . PHE A 1 180 ? 6.861 0.516 -15.480 1.00 86.56 180 PHE A N 1
ATOM 1414 C CA . PHE A 1 180 ? 6.594 -0.148 -14.206 1.00 86.56 180 PHE A CA 1
ATOM 1415 C C . PHE A 1 180 ? 6.546 0.852 -13.041 1.00 86.56 180 PHE A C 1
ATOM 1417 O O . PHE A 1 180 ? 5.591 0.869 -12.266 1.00 86.56 180 PHE A O 1
ATOM 1424 N N . SER A 1 181 ? 7.533 1.748 -12.960 1.00 86.31 181 SER A N 1
ATOM 1425 C CA . SER A 1 181 ? 7.586 2.802 -11.941 1.00 86.31 181 SER A CA 1
ATOM 1426 C C . SER A 1 181 ? 6.377 3.749 -12.021 1.00 86.31 181 SER A C 1
ATOM 1428 O O . SER A 1 181 ? 5.787 4.105 -11.001 1.00 86.31 181 SER A O 1
ATOM 1430 N N . MET A 1 182 ? 5.955 4.143 -13.227 1.00 84.12 182 MET A N 1
ATOM 1431 C CA . MET A 1 182 ? 4.759 4.972 -13.433 1.00 84.12 182 MET A CA 1
ATOM 1432 C C . MET A 1 182 ? 3.459 4.245 -13.066 1.00 84.12 182 MET A C 1
ATOM 1434 O O . MET A 1 182 ? 2.545 4.890 -12.536 1.00 84.12 182 MET A O 1
ATOM 1438 N N . ALA A 1 183 ? 3.388 2.935 -13.326 1.00 85.25 183 ALA A N 1
ATOM 1439 C CA . ALA A 1 183 ? 2.259 2.076 -12.983 1.00 85.25 183 ALA A CA 1
ATOM 1440 C C . ALA A 1 183 ? 2.076 1.957 -11.466 1.00 85.25 183 ALA A C 1
ATOM 1442 O O . ALA A 1 183 ? 0.960 2.141 -10.986 1.00 85.25 183 ALA A O 1
ATOM 1443 N N . GLU A 1 184 ? 3.158 1.729 -10.706 1.00 81.25 184 GLU A N 1
ATOM 1444 C CA . GLU A 1 184 ? 3.106 1.633 -9.235 1.00 81.25 184 GLU A CA 1
ATOM 1445 C C . GLU A 1 184 ? 2.525 2.900 -8.582 1.00 81.25 184 GLU A C 1
ATOM 1447 O O . GLU A 1 184 ? 1.866 2.815 -7.549 1.00 81.25 184 GLU A O 1
ATOM 1452 N N . ARG A 1 185 ? 2.719 4.077 -9.194 1.00 78.44 185 ARG A N 1
ATOM 1453 C CA . ARG A 1 185 ? 2.162 5.354 -8.709 1.00 78.44 185 ARG A CA 1
ATOM 1454 C C . ARG A 1 185 ? 0.757 5.674 -9.226 1.00 78.44 185 ARG A C 1
ATOM 1456 O O . ARG A 1 185 ? 0.209 6.712 -8.869 1.00 78.44 185 ARG A O 1
ATOM 1463 N N . GLY A 1 186 ? 0.207 4.866 -10.133 1.00 79.56 186 GLY A N 1
ATOM 1464 C CA . GLY A 1 186 ? -1.038 5.197 -10.835 1.00 79.56 186 GLY A CA 1
ATOM 1465 C C . GLY A 1 186 ? -0.933 6.441 -11.731 1.00 79.56 186 GLY A C 1
ATOM 1466 O O . GLY A 1 186 ? -1.942 7.060 -12.049 1.00 79.56 186 GLY A O 1
ATOM 1467 N N . THR A 1 187 ? 0.281 6.825 -12.140 1.00 77.88 187 THR A N 1
ATOM 1468 C CA . THR A 1 187 ? 0.547 8.046 -12.936 1.00 77.88 187 THR A CA 1
ATOM 1469 C C . THR A 1 187 ? 0.508 7.829 -14.451 1.00 77.88 187 THR A C 1
ATOM 1471 O O . THR A 1 187 ? 0.838 8.737 -15.210 1.00 77.88 187 THR A O 1
ATOM 1474 N N . ILE A 1 188 ? 0.116 6.640 -14.916 1.00 82.19 188 ILE A N 1
ATOM 1475 C CA . ILE A 1 188 ? -0.033 6.364 -16.350 1.00 82.19 188 ILE A CA 1
ATOM 1476 C C . ILE A 1 188 ? -1.227 7.163 -16.884 1.00 82.19 188 ILE A C 1
ATOM 1478 O O . ILE A 1 188 ? -2.380 6.830 -16.617 1.00 82.19 188 ILE A O 1
ATOM 1482 N N . SER A 1 189 ? -0.955 8.213 -17.661 1.00 75.38 189 SER A N 1
ATOM 1483 C CA . SER A 1 189 ? -1.988 8.982 -18.354 1.00 75.38 189 SER A CA 1
ATOM 1484 C C . SER A 1 189 ? -2.243 8.420 -19.752 1.00 75.38 189 SER A C 1
ATOM 1486 O O . SER A 1 189 ? -1.352 8.402 -20.602 1.00 75.38 189 SER A O 1
ATOM 1488 N N . LEU A 1 190 ? -3.480 8.005 -20.018 1.00 84.25 190 LEU A N 1
ATOM 1489 C CA . LEU A 1 190 ? -3.916 7.601 -21.353 1.00 84.25 190 LEU A CA 1
ATOM 1490 C C . LEU A 1 190 ? -4.310 8.835 -22.171 1.00 84.25 190 LEU A C 1
ATOM 1492 O O . LEU A 1 190 ? -5.264 9.538 -21.839 1.00 84.25 190 LEU A O 1
ATOM 1496 N N . HIS A 1 191 ? -3.610 9.071 -23.279 1.00 83.88 191 HIS A N 1
ATOM 1497 C CA . HIS A 1 191 ? -3.995 10.084 -24.260 1.00 83.88 191 HIS A CA 1
ATOM 1498 C C . HIS A 1 191 ? -4.961 9.484 -25.285 1.00 83.88 191 HIS A C 1
ATOM 1500 O O . HIS A 1 191 ? -4.550 8.979 -26.331 1.00 83.88 191 HIS A O 1
ATOM 1506 N N . VAL A 1 192 ? -6.258 9.531 -24.976 1.00 91.25 192 VAL A N 1
ATOM 1507 C CA . VAL A 1 192 ? -7.311 9.026 -25.865 1.00 91.25 192 VAL A CA 1
ATOM 1508 C C . VAL A 1 192 ? -7.476 9.974 -27.055 1.00 91.25 192 VAL A C 1
ATOM 1510 O O . VAL A 1 192 ? -7.852 11.133 -26.891 1.00 91.25 192 VAL A O 1
ATOM 1513 N N . LYS A 1 193 ? -7.201 9.476 -28.262 1.00 93.88 193 LYS A N 1
ATOM 1514 C CA . LYS A 1 193 ? -7.404 10.192 -29.528 1.00 93.88 193 LYS A CA 1
ATOM 1515 C C . LYS A 1 193 ? -8.003 9.256 -30.571 1.00 93.88 193 LYS A C 1
ATOM 1517 O O . LYS A 1 193 ? -7.758 8.054 -30.518 1.00 93.88 193 LYS A O 1
ATOM 1522 N N . ALA A 1 194 ? -8.755 9.803 -31.524 1.00 94.56 194 ALA A N 1
ATOM 1523 C CA . ALA A 1 194 ? -9.170 9.042 -32.698 1.00 94.56 194 ALA A CA 1
ATOM 1524 C C . ALA A 1 194 ? -7.933 8.674 -33.533 1.00 94.56 194 ALA A C 1
ATOM 1526 O O . ALA A 1 194 ? -7.047 9.507 -33.739 1.00 94.56 194 ALA A O 1
ATOM 1527 N N . PHE A 1 195 ? -7.869 7.428 -33.992 1.00 94.25 195 PHE A N 1
ATOM 1528 C CA . PHE A 1 195 ? -6.816 6.932 -34.872 1.00 94.25 195 PHE A CA 1
ATOM 1529 C C . PHE A 1 195 ? -7.402 5.921 -35.860 1.00 94.25 195 PHE A C 1
ATOM 1531 O O . PHE A 1 195 ? -8.442 5.318 -35.595 1.00 94.25 195 PHE A O 1
ATOM 1538 N N . ASP A 1 196 ? -6.739 5.757 -37.003 1.00 95.38 196 ASP A N 1
ATOM 1539 C CA . ASP A 1 196 ? -7.103 4.750 -37.997 1.00 95.38 196 ASP A CA 1
ATOM 1540 C C . ASP A 1 196 ? -6.526 3.391 -37.578 1.00 95.38 196 ASP A C 1
ATOM 1542 O O . ASP A 1 196 ? -5.308 3.185 -37.569 1.00 95.38 196 ASP A O 1
ATOM 1546 N 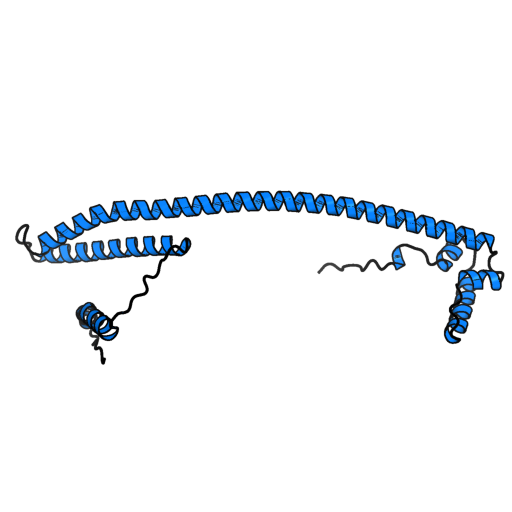N . LEU A 1 197 ? -7.415 2.471 -37.198 1.00 94.06 197 LEU A N 1
ATOM 1547 C CA . LEU A 1 197 ? -7.046 1.124 -36.774 1.00 94.06 197 LEU A CA 1
ATOM 1548 C C . LEU A 1 197 ? -6.428 0.312 -37.921 1.00 94.06 197 LEU A C 1
ATOM 1550 O O . LEU A 1 197 ? -5.460 -0.410 -37.697 1.00 94.06 197 LEU A O 1
ATOM 1554 N N . ASN A 1 198 ? -6.941 0.463 -39.145 1.00 95.56 198 ASN A N 1
ATOM 1555 C CA . ASN A 1 198 ? -6.431 -0.253 -40.311 1.00 95.56 198 ASN A CA 1
ATOM 1556 C C . ASN A 1 198 ? -5.027 0.228 -40.671 1.00 95.56 198 ASN A C 1
ATOM 1558 O O . ASN A 1 198 ? -4.165 -0.582 -41.013 1.00 95.56 198 ASN A O 1
ATOM 1562 N N . GLN A 1 199 ? -4.772 1.533 -40.550 1.00 93.56 199 GLN A N 1
ATOM 1563 C CA . GLN A 1 199 ? -3.426 2.063 -40.741 1.00 93.56 199 GLN A CA 1
ATOM 1564 C C . GLN A 1 199 ? -2.454 1.526 -39.685 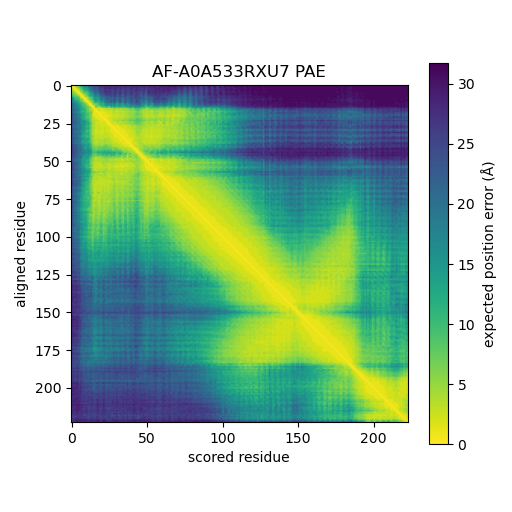1.00 93.56 199 GLN A C 1
ATOM 1566 O O . GLN A 1 199 ? -1.399 1.015 -40.047 1.00 93.56 199 GLN A O 1
ATOM 1571 N N . LEU A 1 200 ? -2.839 1.544 -38.404 1.00 93.56 200 LEU A N 1
ATOM 1572 C CA . LEU A 1 200 ? -2.013 1.000 -37.323 1.00 93.56 200 LEU A CA 1
ATOM 1573 C C . LEU A 1 200 ? -1.671 -0.482 -37.547 1.00 93.56 200 LEU A C 1
ATOM 1575 O O . LEU A 1 200 ? -0.524 -0.890 -37.371 1.00 93.56 200 LEU A O 1
ATOM 1579 N N . CYS A 1 201 ? -2.651 -1.297 -37.942 1.00 94.81 201 CYS A N 1
ATOM 1580 C CA . CYS A 1 201 ? -2.433 -2.715 -38.214 1.00 94.81 201 CYS A CA 1
ATOM 1581 C C . CYS A 1 201 ? -1.498 -2.947 -39.411 1.00 94.81 201 CYS A C 1
ATOM 1583 O O . CYS A 1 201 ? -0.622 -3.809 -39.328 1.00 94.81 201 CYS A O 1
ATOM 1585 N N . ARG A 1 202 ? -1.624 -2.162 -40.491 1.00 93.81 202 ARG A N 1
ATOM 1586 C CA . ARG A 1 202 ? -0.697 -2.216 -41.637 1.00 93.81 202 ARG A CA 1
ATOM 1587 C C . ARG A 1 202 ? 0.729 -1.833 -41.246 1.00 93.81 202 ARG A C 1
ATOM 1589 O O . ARG A 1 202 ? 1.672 -2.526 -41.637 1.00 93.81 202 ARG A O 1
ATOM 1596 N N . ASP A 1 203 ? 0.884 -0.780 -40.448 1.00 91.44 203 ASP A N 1
ATOM 1597 C CA . ASP A 1 203 ? 2.189 -0.329 -39.955 1.00 91.44 203 ASP A CA 1
ATOM 1598 C C . ASP A 1 203 ? 2.855 -1.423 -39.102 1.00 91.44 203 ASP A C 1
ATOM 1600 O O . ASP A 1 203 ? 4.035 -1.728 -39.279 1.00 91.44 203 ASP A O 1
ATOM 1604 N N . LEU A 1 204 ? 2.082 -2.085 -38.233 1.00 92.88 204 LEU A N 1
ATOM 1605 C CA . LEU A 1 204 ? 2.561 -3.202 -37.415 1.00 92.88 204 LEU A CA 1
ATOM 1606 C C . LEU A 1 204 ? 2.948 -4.426 -38.253 1.00 92.88 204 LEU A C 1
ATOM 1608 O O . LEU A 1 204 ? 4.012 -4.996 -38.028 1.00 92.88 2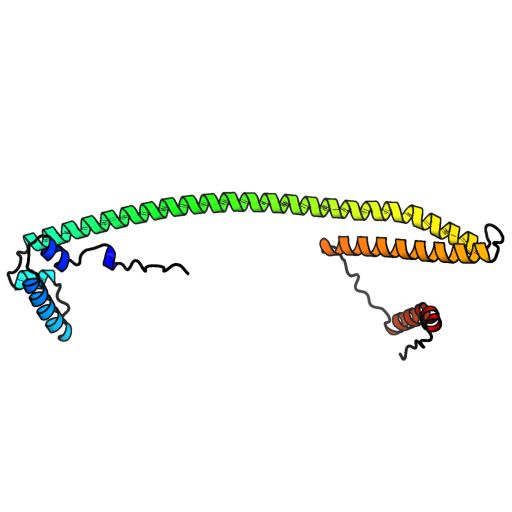04 LEU A O 1
ATOM 1612 N N . VAL A 1 205 ? 2.136 -4.835 -39.233 1.00 93.38 205 VAL A N 1
ATOM 1613 C CA . VAL A 1 205 ? 2.496 -5.973 -40.098 1.00 93.38 205 VAL A CA 1
ATOM 1614 C C . VAL A 1 205 ? 3.781 -5.693 -40.871 1.00 93.38 205 VAL A C 1
ATOM 1616 O O . VAL A 1 205 ? 4.659 -6.553 -40.911 1.00 93.38 205 VAL A O 1
ATOM 1619 N N . THR A 1 206 ? 3.945 -4.475 -41.386 1.00 89.62 206 THR A N 1
ATOM 1620 C CA . THR A 1 206 ? 5.171 -4.065 -42.088 1.00 89.62 206 THR A CA 1
ATOM 1621 C C . THR A 1 206 ? 6.388 -4.106 -41.159 1.00 89.62 206 THR A C 1
ATOM 1623 O O . THR A 1 206 ? 7.425 -4.666 -41.512 1.00 89.62 206 THR A O 1
ATOM 1626 N N . ALA A 1 207 ? 6.261 -3.574 -39.939 1.00 86.38 207 ALA A N 1
ATOM 1627 C CA . ALA A 1 207 ? 7.352 -3.537 -38.965 1.00 86.38 207 ALA A CA 1
ATOM 1628 C C . ALA A 1 207 ? 7.818 -4.935 -38.512 1.00 86.38 207 ALA A C 1
ATOM 1630 O O . ALA A 1 207 ? 8.984 -5.116 -38.163 1.00 86.38 207 ALA A O 1
ATOM 1631 N N . TYR A 1 208 ? 6.928 -5.932 -38.518 1.00 90.19 208 TYR A N 1
ATOM 1632 C CA . TYR A 1 208 ? 7.225 -7.290 -38.047 1.00 90.19 208 TYR A CA 1
ATOM 1633 C C . TYR A 1 208 ? 7.413 -8.322 -39.165 1.00 90.19 208 TYR A C 1
ATOM 1635 O O . TYR A 1 208 ? 7.838 -9.442 -38.878 1.00 90.19 208 TYR A O 1
ATOM 1643 N N . GLN A 1 209 ? 7.175 -7.960 -40.426 1.00 87.75 209 GLN A N 1
ATOM 1644 C CA . GLN A 1 209 ? 7.316 -8.856 -41.578 1.00 87.75 209 GLN A CA 1
ATOM 1645 C C . GLN A 1 209 ? 8.718 -9.453 -41.703 1.00 87.75 209 GLN A C 1
ATOM 1647 O O . GLN A 1 209 ? 8.854 -10.659 -41.898 1.00 87.75 209 GLN A O 1
ATOM 1652 N N . GLN A 1 210 ? 9.766 -8.644 -41.519 1.00 77.56 210 GLN A N 1
ATOM 1653 C CA . GLN A 1 210 ? 11.148 -9.131 -41.575 1.00 77.56 210 GLN A CA 1
ATOM 1654 C C . GLN A 1 210 ? 11.416 -10.194 -40.502 1.00 77.56 210 GLN A C 1
ATOM 1656 O O . GLN A 1 210 ? 11.989 -11.243 -40.781 1.00 77.56 210 GLN A O 1
ATOM 1661 N N . ARG A 1 211 ? 10.936 -9.957 -39.280 1.00 82.38 211 ARG A N 1
ATOM 1662 C CA . ARG A 1 211 ? 11.104 -10.884 -38.159 1.00 82.38 211 ARG A CA 1
ATOM 1663 C C . ARG A 1 211 ? 10.267 -12.154 -38.322 1.00 82.38 211 ARG A C 1
ATOM 1665 O O . ARG A 1 211 ? 10.695 -13.226 -37.907 1.00 82.38 211 ARG A O 1
ATOM 1672 N N . ALA A 1 212 ? 9.079 -12.050 -38.914 1.00 86.31 212 ALA A N 1
ATOM 1673 C CA . ALA A 1 212 ? 8.260 -13.208 -39.254 1.00 86.31 212 ALA A CA 1
ATOM 1674 C C . ALA A 1 212 ? 8.963 -14.079 -40.310 1.00 86.31 212 ALA A C 1
ATOM 1676 O O . ALA A 1 212 ? 9.082 -15.291 -40.120 1.00 86.31 212 ALA A O 1
ATOM 1677 N N . ALA A 1 213 ? 9.537 -13.456 -41.344 1.00 85.50 213 ALA A N 1
ATOM 1678 C CA . ALA A 1 213 ? 10.310 -14.141 -42.377 1.00 85.50 213 ALA A CA 1
ATOM 1679 C C . ALA A 1 213 ? 11.563 -14.839 -41.815 1.00 85.50 213 ALA A C 1
ATOM 1681 O O . ALA A 1 213 ? 11.835 -15.982 -42.176 1.00 85.50 213 ALA A O 1
ATOM 1682 N N . GLU A 1 214 ? 12.277 -14.214 -40.871 1.00 83.94 214 GLU A N 1
ATOM 1683 C CA . GLU A 1 214 ? 13.410 -14.832 -40.154 1.00 83.94 214 GLU A CA 1
ATOM 1684 C C . GLU A 1 214 ? 13.026 -16.129 -39.415 1.00 83.94 214 GLU A C 1
ATOM 1686 O O . GLU A 1 214 ? 13.870 -17.004 -39.214 1.00 83.94 214 GLU A O 1
ATOM 1691 N N . HIS A 1 215 ? 11.753 -16.279 -39.041 1.00 86.62 215 HIS A N 1
ATOM 1692 C CA . HIS A 1 215 ? 11.209 -17.458 -38.365 1.00 86.62 215 HIS A CA 1
ATOM 1693 C C . HIS A 1 215 ? 10.324 -18.342 -39.268 1.00 86.62 215 HIS A C 1
ATOM 1695 O O . HIS A 1 215 ? 9.663 -19.246 -38.760 1.00 86.62 215 HIS A O 1
ATOM 1701 N N . ASN A 1 216 ? 10.339 -18.142 -40.594 1.00 89.44 216 ASN A N 1
ATOM 1702 C CA . ASN A 1 216 ? 9.497 -18.858 -41.568 1.00 89.44 216 ASN A CA 1
ATOM 1703 C C . ASN A 1 216 ? 7.987 -18.767 -41.275 1.00 89.44 216 ASN A C 1
ATOM 1705 O O . ASN A 1 216 ? 7.241 -19.734 -41.452 1.00 89.44 216 ASN A O 1
ATOM 1709 N N . HIS A 1 217 ? 7.531 -17.604 -40.821 1.00 92.75 217 HIS A N 1
ATOM 1710 C CA . HIS A 1 217 ? 6.118 -17.297 -40.638 1.00 92.75 217 HIS A CA 1
ATOM 1711 C C . HIS A 1 217 ? 5.666 -16.255 -41.659 1.00 92.75 217 HIS A C 1
ATOM 1713 O O . HIS A 1 217 ? 6.372 -15.278 -41.906 1.00 92.75 217 HIS A O 1
ATOM 1719 N N . ASP A 1 218 ? 4.478 -16.465 -42.228 1.00 88.56 218 ASP A N 1
ATOM 1720 C CA . ASP A 1 218 ? 3.813 -15.473 -43.069 1.00 88.56 218 ASP A CA 1
ATOM 1721 C C . ASP A 1 218 ? 2.899 -14.605 -42.197 1.00 88.56 218 ASP A C 1
ATOM 1723 O O . ASP A 1 218 ? 2.119 -15.122 -41.391 1.00 88.56 218 ASP A O 1
ATOM 1727 N N . LEU A 1 219 ? 3.043 -13.287 -42.312 1.00 91.56 219 LEU A N 1
ATOM 1728 C CA . LEU A 1 219 ? 2.294 -12.310 -41.528 1.00 91.56 219 LEU A CA 1
ATOM 1729 C C . LEU A 1 219 ? 1.580 -11.360 -42.486 1.00 91.56 219 LEU A C 1
ATOM 1731 O O . LEU A 1 219 ? 2.206 -10.522 -43.137 1.00 91.56 219 LEU A O 1
ATOM 1735 N N . THR A 1 220 ? 0.257 -11.483 -42.535 1.00 90.75 220 THR A N 1
ATOM 1736 C CA . THR A 1 220 ? -0.627 -10.709 -43.411 1.00 90.75 220 THR A CA 1
ATOM 1737 C C . THR A 1 220 ? -1.709 -10.005 -42.597 1.00 90.75 220 THR A C 1
ATOM 1739 O O . THR A 1 220 ? -2.161 -10.521 -41.574 1.00 90.75 220 THR A O 1
ATOM 1742 N N . PHE A 1 221 ? -2.153 -8.836 -43.061 1.00 90.62 221 PHE A N 1
ATOM 1743 C CA . PHE A 1 221 ? -3.318 -8.133 -42.521 1.00 90.62 221 PHE A CA 1
ATOM 1744 C C . PHE A 1 221 ? -4.414 -8.080 -43.583 1.00 90.62 221 PHE A C 1
ATOM 1746 O O . PHE A 1 221 ? -4.146 -7.677 -44.712 1.00 90.62 221 PHE A O 1
ATOM 1753 N N . ASP A 1 222 ? -5.624 -8.486 -43.205 1.00 84.88 222 ASP A N 1
ATOM 1754 C CA . ASP A 1 222 ? -6.793 -8.560 -44.082 1.00 84.88 222 ASP A CA 1
ATOM 1755 C C . ASP A 1 222 ? -7.820 -7.528 -43.579 1.00 84.88 222 ASP A C 1
ATOM 1757 O O . ASP A 1 222 ? -8.655 -7.830 -42.722 1.00 84.88 222 ASP A O 1
ATOM 1761 N N . GLY A 1 223 ? -7.665 -6.262 -43.996 1.00 72.50 223 GLY A N 1
ATOM 1762 C CA . GLY A 1 223 ? -8.455 -5.134 -43.476 1.00 72.50 223 GLY A CA 1
ATOM 1763 C C . GLY A 1 223 ? -8.279 -3.798 -44.188 1.00 72.50 223 GLY A C 1
ATOM 1764 O O . GLY A 1 223 ? -7.171 -3.494 -44.697 1.00 72.50 223 GLY A O 1
#